Protein AF-0000000080408297 (afdb_homodimer)

Organism: NCBI:txid1345023

pLDDT: mean 90.51, std 12.8, range [50.56, 98.94]

Solvent-accessible surface area (backbone atoms only — not comparable to full-atom values): 16458 Å² total; per-residue (Å²): 120,67,68,58,52,53,48,46,54,48,53,52,53,69,64,50,54,73,62,55,59,53,47,51,52,48,50,51,47,52,51,49,50,51,46,50,62,58,8,47,66,52,51,55,72,70,43,53,56,68,56,45,46,54,50,47,48,55,44,44,40,57,64,58,29,48,69,43,76,45,53,91,70,86,33,60,38,23,48,34,38,37,29,41,87,89,62,57,26,33,28,28,23,66,46,70,44,93,55,63,42,50,43,64,59,47,19,27,13,45,37,22,16,52,61,71,67,38,75,30,20,30,37,39,28,71,26,48,66,35,69,64,21,56,65,48,18,58,58,54,53,37,46,78,37,30,32,70,59,44,51,52,49,38,45,74,36,66,42,62,92,120,68,67,58,51,54,48,47,55,48,54,51,53,69,64,48,53,73,62,56,58,52,46,51,52,48,50,50,48,51,50,49,51,50,48,51,63,58,9,47,68,54,49,56,73,71,45,52,56,66,56,46,46,54,50,47,48,54,45,42,39,56,64,58,28,49,70,43,76,44,52,92,70,86,34,60,39,25,49,34,37,38,29,40,87,89,63,56,27,33,29,29,24,67,45,70,45,89,56,64,41,51,44,65,60,48,18,28,13,47,39,21,16,51,61,70,65,39,75,30,20,32,37,40,26,71,26,49,66,36,72,63,22,56,64,48,17,58,60,55,52,36,45,79,37,32,32,70,57,43,52,52,50,38,47,75,37,66,42,63,90

Radius of gyration: 32.94 Å; Cα contacts (8 Å, |Δi|>4): 547; chains: 2; bounding box: 61×121×80 Å

InterPro domains:
  IPR007560 Restriction endonuclease type IV, Mrr [PF04471] (44-154)
  IPR011335 Restriction endonuclease type II-like [SSF52980] (48-158)
  IPR011856 tRNA endonuclease-like domain superfamily [G3DSA:3.40.1350.10] (35-161)
  IPR052906 Type IV Methyl-Directed Restriction Enzyme [PTHR30015] (40-158)

Foldseek 3Di:
DVVVVVVVVVVCVVPPDPVVVVVVVVVVVVVVVVQVCLAPLVVLLPDDQVRNLVVVQLLLVLVAWDKDAADPPPSQLAGIWTAHPVGAIEGEDEDEDPEADELVSVVRQLRVCVVVVGDEYEYAYLAHHDPRNVVSCVVSVYHYHYNVNVSVSCVSSVHRD/DVVVVVVVVVVCVVPPDPVVVVVVVVVVVVVVVVQVCLAPLVVLLPDDQVRNLVVVQLLLVLVAWDKDAADPPPSQLAGIWTAHPVGAIEGEAEDEDPEADELVSVVRQLRVCVVVVGDEYEYAYLAHHDPRNVVSCVVSVYHYHYNVNVSVSCVSSVHRD

Sequence (322 aa):
MGLSLLIAIGLWWGDAPIWSIVACLGIGLLWLIWRMRLSTIHRIDRMDGREFELFLEEVFTALGYTVTVTPASRDFGADLLLEAEDGWSIAVQAKRYEKAVGLEAVQQVAASVPYYGVNEGWVVTNSSYTDSAYELAEPNQVRLIARTELEEMLKQAGFKRMGLSLLIAIGLWWGDAPIWSIVACLGIGLLWLIWRMRLSTIHRIDRMDGREFELFLEEVFTALGYTVTVTPASRDFGADLLLEAEDGWSIAVQAKRYEKAVGLEAVQQVAASVPYYGVNEGWVVTNSSYTDSAYELAEPNQVRLIARTELEEMLKQAGFKR

Nearest PDB structures (foldseek):
  4oc8-assembly1_B  TM=7.663E-01  e=9.012E-06  Azoarcus olearius
  4r28-assembly1_B  TM=7.121E-01  e=6.743E-05  Mycobacterium sp. JLS
  1xmx-assembly1_A  TM=6.388E-01  e=1.793E-02  Vibrio cholerae
  2yzk-assembly2_C  TM=4.693E-01  e=1.856E-01  Aeropyrum pernix
  4yb8-assembly1_A  TM=2.916E-01  e=3.923E+00  Candidatus Korarchaeum cryptofilum OPF8

Secondary structure (DSSP, 8-state):
-HHHHHHHHHHHHHTS-HHHHHHHHHHHHHHHHHHHHT-HHHHHTTS-HHHHHHHHHHHHHHTT-EEEEPPSSS-TT-SEEEE-TTS-EEEEEEE--SS-B-HHHHHHHHHHHHHHT-SEEEEEESS-B-HHHHHHHTTTTEEEE-HHHHHHHHHHTT---/-HHHHHHHHHHHHHTS-HHHHHHHHHHHHHHHHHHHHT-HHHHHTTS-HHHHHHHHHHHHHHTT-EEEEPPSS--TT-SEEEE-TTS-EEEEEEE--SS-B-HHHHHHHHHHHHHHT-SEEEEEESS-B-HHHHHHHHHHTEEEE-HHHHHHHHHHTT---

Structure (mmCIF, N/CA/C/O backbone):
data_AF-0000000080408297-model_v1
#
loop_
_entity.id
_entity.type
_entity.pdbx_description
1 polymer 'Restriction endonuclease type IV Mrr domain-containing protein'
#
loop_
_atom_site.group_PDB
_atom_site.id
_atom_site.type_symbol
_atom_site.label_atom_id
_atom_site.label_alt_id
_atom_site.label_comp_id
_atom_site.label_asym_id
_atom_site.label_entity_id
_atom_site.label_seq_id
_atom_site.pdbx_PDB_ins_code
_atom_site.Cartn_x
_atom_site.Cartn_y
_atom_site.Cartn_z
_atom_site.occupancy
_atom_site.B_iso_or_equiv
_atom_site.auth_seq_id
_atom_site.auth_comp_id
_atom_site.auth_asym_id
_atom_site.auth_atom_id
_atom_site.pdbx_PDB_model_num
ATOM 1 N N . MET A 1 1 ? 26.156 -59.5 -38.156 1 50.72 1 MET A N 1
ATOM 2 C CA . MET A 1 1 ? 24.938 -58.875 -38.656 1 50.72 1 MET A CA 1
ATOM 3 C C . MET A 1 1 ? 24.781 -57.469 -38.094 1 50.72 1 MET A C 1
ATOM 5 O O . MET A 1 1 ? 24.094 -56.625 -38.656 1 50.72 1 MET A O 1
ATOM 9 N N . GLY A 1 2 ? 25.422 -57.219 -36.938 1 59.88 2 GLY A N 1
ATOM 10 C CA . GLY A 1 2 ? 25.266 -55.969 -36.219 1 59.88 2 GLY A CA 1
ATOM 11 C C . GLY A 1 2 ? 26.109 -54.844 -36.781 1 59.88 2 GLY A C 1
ATOM 12 O O . GLY A 1 2 ? 25.688 -53.688 -36.812 1 59.88 2 GLY A O 1
ATOM 13 N N . LEU A 1 3 ? 27.344 -55.188 -37.25 1 67.25 3 LEU A N 1
ATOM 14 C CA . LEU A 1 3 ? 28.281 -54.188 -37.75 1 67.25 3 LEU A CA 1
ATOM 15 C C . LEU A 1 3 ? 27.828 -53.656 -39.094 1 67.25 3 LEU A C 1
ATOM 17 O O . LEU A 1 3 ? 27.984 -52.469 -39.375 1 67.25 3 LEU A O 1
ATOM 21 N N . SER A 1 4 ? 27.109 -54.5 -39.812 1 65.31 4 SER A N 1
ATOM 22 C CA . SER A 1 4 ? 26.641 -54.062 -41.125 1 65.31 4 SER A CA 1
ATOM 23 C C . SER A 1 4 ? 25.5 -53.062 -41 1 65.31 4 SER A C 1
ATOM 25 O O . SER A 1 4 ? 25.391 -52.156 -41.812 1 65.31 4 SER A O 1
ATOM 27 N N . LEU A 1 5 ? 24.641 -53.25 -39.969 1 65 5 LEU A N 1
ATOM 28 C CA . LEU A 1 5 ? 23.531 -52.312 -39.812 1 65 5 LEU A CA 1
ATOM 29 C C . LEU A 1 5 ? 24.031 -50.938 -39.344 1 65 5 LEU A C 1
ATOM 31 O O . LEU A 1 5 ? 23.547 -49.906 -39.812 1 65 5 LEU A O 1
ATOM 35 N N . LEU A 1 6 ? 25.031 -50.938 -38.531 1 61.75 6 LEU A N 1
ATOM 36 C CA . LEU A 1 6 ? 25.609 -49.656 -38.094 1 61.75 6 LEU A CA 1
ATOM 37 C C . LEU A 1 6 ? 26.328 -48.969 -39.25 1 61.75 6 LEU A C 1
ATOM 39 O O . LEU A 1 6 ? 26.219 -47.75 -39.438 1 61.75 6 LEU A O 1
ATOM 43 N N . ILE A 1 7 ? 27.016 -49.719 -40.094 1 60.41 7 ILE A N 1
ATOM 44 C CA . ILE A 1 7 ? 27.703 -49.188 -41.25 1 60.41 7 ILE A CA 1
ATOM 45 C C . ILE A 1 7 ? 26.672 -48.719 -42.281 1 60.41 7 ILE A C 1
ATOM 47 O O . ILE A 1 7 ? 26.812 -47.656 -42.875 1 60.41 7 ILE A O 1
ATOM 51 N N . ALA A 1 8 ? 25.516 -49.406 -42.406 1 62.09 8 ALA A N 1
ATOM 52 C CA . ALA A 1 8 ? 24.453 -49 -43.344 1 62.09 8 ALA A CA 1
ATOM 53 C C . ALA A 1 8 ? 23.781 -47.719 -42.875 1 62.09 8 ALA A C 1
ATOM 55 O O . ALA A 1 8 ? 23.516 -46.812 -43.656 1 62.09 8 ALA A O 1
ATOM 56 N N . ILE A 1 9 ? 23.469 -47.531 -41.531 1 60.72 9 ILE A N 1
ATOM 57 C CA . ILE A 1 9 ? 22.922 -46.281 -41 1 60.72 9 ILE A CA 1
ATOM 58 C C . ILE A 1 9 ? 23.953 -45.156 -41.125 1 60.72 9 ILE A C 1
ATOM 60 O O . ILE A 1 9 ? 23.609 -44.031 -41.5 1 60.72 9 ILE A O 1
ATOM 64 N N . GLY A 1 10 ? 25.219 -45.375 -40.875 1 57.47 10 GLY A N 1
ATOM 65 C CA . GLY A 1 10 ? 26.312 -44.438 -41.094 1 57.47 10 GLY A CA 1
ATOM 66 C C . GLY A 1 10 ? 26.5 -44.094 -42.562 1 57.47 10 GLY A C 1
ATOM 67 O O . GLY A 1 10 ? 26.719 -42.938 -42.906 1 57.47 10 GLY A O 1
ATOM 68 N N . LEU A 1 11 ? 26.594 -45 -43.469 1 58.69 11 LEU A N 1
ATOM 69 C CA . LEU A 1 11 ? 26.703 -44.781 -44.906 1 58.69 11 LEU A CA 1
ATOM 70 C C . LEU A 1 11 ? 25.438 -44.125 -45.438 1 58.69 11 LEU A C 1
ATOM 72 O O . LEU A 1 11 ? 25.5 -43.312 -46.344 1 58.69 11 LEU A O 1
ATOM 76 N N . TRP A 1 12 ? 24.203 -44.625 -44.969 1 55.88 12 TRP A N 1
ATOM 77 C CA . TRP A 1 12 ? 22.984 -43.875 -45.281 1 55.88 12 TRP A CA 1
ATOM 78 C C . TRP A 1 12 ? 23.078 -42.438 -44.719 1 55.88 12 TRP A C 1
ATOM 80 O O . TRP A 1 12 ? 22.625 -41.5 -45.375 1 55.88 12 TRP A O 1
ATOM 90 N N . TRP A 1 13 ? 23.562 -42.219 -43.5 1 56.34 13 TRP A N 1
ATOM 91 C CA . TRP A 1 13 ? 23.828 -40.906 -42.938 1 56.34 13 TRP A CA 1
ATOM 92 C C . TRP A 1 13 ? 24.875 -40.156 -43.75 1 56.34 13 TRP A C 1
ATOM 94 O O . TRP A 1 13 ? 24.797 -38.938 -43.938 1 56.34 13 TRP A O 1
ATOM 104 N N . GLY A 1 14 ? 25.906 -40.844 -44.125 1 56.75 14 GLY A N 1
ATOM 105 C CA . GLY A 1 14 ? 26.922 -40.219 -44.969 1 56.75 14 GLY A CA 1
ATOM 106 C C . GLY A 1 14 ? 26.344 -39.594 -46.219 1 56.75 14 GLY A C 1
ATOM 107 O O . GLY A 1 14 ? 26.844 -38.594 -46.719 1 56.75 14 GLY A O 1
ATOM 108 N N . ASP A 1 15 ? 25.391 -40.312 -46.875 1 59.56 15 ASP A N 1
ATOM 109 C CA . ASP A 1 15 ? 24.75 -39.75 -48.062 1 59.56 15 ASP A CA 1
ATOM 110 C C . ASP A 1 15 ? 23.516 -38.906 -47.688 1 59.56 15 ASP A C 1
ATOM 112 O O . ASP A 1 15 ? 22.703 -38.594 -48.562 1 59.56 15 ASP A O 1
ATOM 116 N N . ALA A 1 16 ? 23.125 -38.906 -46.531 1 63.12 16 ALA A N 1
ATOM 117 C CA . ALA A 1 16 ? 21.953 -38.062 -46.281 1 63.12 16 ALA A CA 1
ATOM 118 C C . ALA A 1 16 ? 22.25 -36.625 -46.625 1 63.12 16 ALA A C 1
ATOM 120 O O . ALA A 1 16 ? 23.281 -36.062 -46.219 1 63.12 16 ALA A O 1
ATOM 121 N N . PRO A 1 17 ? 21.578 -36 -47.625 1 69.94 17 PRO A N 1
ATOM 122 C CA . PRO A 1 17 ? 21.812 -34.656 -48.125 1 69.94 17 PRO A CA 1
ATOM 123 C C . PRO A 1 17 ? 21.641 -33.594 -47.031 1 69.94 17 PRO A C 1
ATOM 125 O O . PRO A 1 17 ? 20.984 -33.812 -46.031 1 69.94 17 PRO A O 1
ATOM 128 N N . ILE A 1 18 ? 22.469 -32.562 -46.969 1 76.62 18 ILE A N 1
ATOM 129 C CA . ILE A 1 18 ? 22.469 -31.344 -46.188 1 76.62 18 ILE A CA 1
ATOM 130 C C . ILE A 1 18 ? 21.031 -30.938 -45.875 1 76.62 18 ILE A C 1
ATOM 132 O O . ILE A 1 18 ? 20.734 -30.438 -44.781 1 76.62 18 ILE A O 1
ATOM 136 N N . TRP A 1 19 ? 20.141 -31.359 -46.781 1 78.69 19 TRP A N 1
ATOM 137 C CA . TRP A 1 19 ? 18.75 -30.953 -46.625 1 78.69 19 TRP A CA 1
ATOM 138 C C . TRP A 1 19 ? 18.094 -31.703 -45.469 1 78.69 19 TRP A C 1
ATOM 140 O O . TRP A 1 19 ? 17.172 -31.188 -44.844 1 78.69 19 TRP A O 1
ATOM 150 N N . SER A 1 20 ? 18.578 -33 -45.156 1 81.56 20 SER A N 1
ATOM 151 C CA . SER A 1 20 ? 18.031 -33.75 -44.031 1 81.56 20 SER A CA 1
ATOM 152 C C . SER A 1 20 ? 18.406 -33.156 -42.688 1 81.56 20 SER A C 1
ATOM 154 O O . SER A 1 20 ? 17.594 -33.125 -41.781 1 81.56 20 SER A O 1
ATOM 156 N N . ILE A 1 21 ? 19.609 -32.656 -42.625 1 82.88 21 ILE A N 1
ATOM 157 C CA . ILE A 1 21 ? 20.078 -32 -41.406 1 82.88 21 ILE A CA 1
ATOM 158 C C . ILE A 1 21 ? 19.297 -30.719 -41.188 1 82.88 21 ILE A C 1
ATOM 160 O O . ILE A 1 21 ? 18.844 -30.422 -40.062 1 82.88 21 ILE A O 1
ATOM 164 N N . VAL A 1 22 ? 19.062 -29.922 -42.281 1 84.62 22 VAL A N 1
ATOM 165 C CA . VAL A 1 22 ? 18.312 -28.672 -42.219 1 84.62 22 VAL A CA 1
ATOM 166 C C . VAL A 1 22 ? 16.859 -28.938 -41.844 1 84.62 22 VAL A C 1
ATOM 168 O O . VAL A 1 22 ? 16.281 -28.219 -41.031 1 84.62 22 VAL A O 1
ATOM 171 N N . ALA A 1 23 ? 16.344 -30.016 -42.344 1 83.25 23 ALA A N 1
ATOM 172 C CA . ALA A 1 23 ? 14.969 -30.406 -42 1 83.25 23 ALA A CA 1
ATOM 173 C C . ALA A 1 23 ? 14.844 -30.812 -40.562 1 83.25 23 ALA A C 1
ATOM 175 O O . ALA A 1 23 ? 13.898 -30.422 -39.875 1 83.25 23 ALA A O 1
ATOM 176 N N . CYS A 1 24 ? 15.805 -31.594 -40 1 86.25 24 CYS A N 1
ATOM 177 C CA . CYS A 1 24 ? 15.789 -32 -38.625 1 86.25 24 CYS A CA 1
ATOM 178 C C . CYS A 1 24 ? 15.93 -30.797 -37.688 1 86.25 24 CYS A C 1
ATOM 180 O O . CYS A 1 24 ? 15.234 -30.688 -36.688 1 86.25 24 CYS A O 1
ATOM 182 N N . LEU A 1 25 ? 16.812 -29.859 -38.094 1 87.5 25 LEU A N 1
ATOM 183 C CA . LEU A 1 25 ? 16.969 -28.625 -37.312 1 87.5 25 LEU A CA 1
ATOM 184 C C . LEU A 1 25 ? 15.703 -27.781 -37.375 1 87.5 25 LEU A C 1
ATOM 186 O O . LEU A 1 25 ? 15.297 -27.219 -36.344 1 87.5 25 LEU A O 1
ATOM 190 N N . GLY A 1 26 ? 15.094 -27.75 -38.562 1 88.38 26 GLY A N 1
ATOM 191 C CA . GLY A 1 26 ? 13.836 -27.031 -38.719 1 88.38 26 GLY A CA 1
ATOM 192 C C . GLY A 1 26 ? 12.711 -27.625 -37.875 1 88.38 26 GLY A C 1
ATOM 193 O O . GLY A 1 26 ? 11.977 -26.891 -37.219 1 88.38 26 GLY A O 1
ATOM 194 N N . ILE A 1 27 ? 12.578 -28.953 -37.938 1 86.31 27 ILE A N 1
ATOM 195 C CA . ILE A 1 27 ? 11.562 -29.672 -37.188 1 86.31 27 ILE A CA 1
ATOM 196 C C . ILE A 1 27 ? 11.828 -29.5 -35.688 1 86.31 27 ILE A C 1
ATOM 198 O O . ILE A 1 27 ? 10.898 -29.281 -34.906 1 86.31 27 ILE A O 1
ATOM 202 N N . GLY A 1 28 ? 12.984 -29.609 -35.219 1 84.31 28 GLY A N 1
ATOM 203 C CA . GLY A 1 28 ? 13.375 -29.375 -33.844 1 84.31 28 GLY A CA 1
ATOM 204 C C . GLY A 1 28 ? 13.031 -27.984 -33.344 1 84.31 28 GLY A C 1
ATOM 205 O O . GLY A 1 28 ? 12.516 -27.812 -32.25 1 84.31 28 GLY A O 1
ATOM 206 N N . LEU A 1 29 ? 13.273 -27.094 -34.281 1 86.31 29 LEU A N 1
ATOM 207 C CA . LEU A 1 29 ? 12.945 -25.719 -33.938 1 86.31 29 LEU A CA 1
ATOM 208 C C . LEU A 1 29 ? 11.438 -25.531 -33.844 1 86.31 29 LEU A C 1
ATOM 210 O O . LEU A 1 29 ? 10.953 -24.859 -32.938 1 86.31 29 LEU A O 1
ATOM 214 N N . LEU A 1 30 ? 10.695 -26.047 -34.844 1 83.75 30 LEU A N 1
ATOM 215 C CA . LEU A 1 30 ? 9.234 -25.969 -34.812 1 83.75 30 LEU A CA 1
ATOM 216 C C . LEU A 1 30 ? 8.68 -26.656 -33.562 1 83.75 30 LEU A C 1
ATOM 218 O O . LEU A 1 30 ? 7.719 -26.188 -32.969 1 83.75 30 LEU A O 1
ATOM 222 N N . TRP A 1 31 ? 9.25 -27.812 -33.188 1 78.94 31 TRP A N 1
ATOM 223 C CA . TRP A 1 31 ? 8.859 -28.547 -31.984 1 78.94 31 TRP A CA 1
ATOM 224 C C . TRP A 1 31 ? 9.117 -27.719 -30.734 1 78.94 31 TRP A C 1
ATOM 226 O O . TRP A 1 31 ? 8.266 -27.656 -29.828 1 78.94 31 TRP A O 1
ATOM 236 N N . LEU A 1 32 ? 10.219 -27.141 -30.703 1 74.38 32 LEU A N 1
ATOM 237 C CA . LEU A 1 32 ? 10.586 -26.297 -29.578 1 74.38 32 LEU A CA 1
ATOM 238 C C . LEU A 1 32 ? 9.641 -25.094 -29.469 1 74.38 32 LEU A C 1
ATOM 240 O O . LEU A 1 32 ? 9.18 -24.75 -28.375 1 74.38 32 LEU A O 1
ATOM 244 N N . ILE A 1 33 ? 9.359 -24.516 -30.594 1 74.62 33 ILE A N 1
ATOM 245 C CA . ILE A 1 33 ? 8.453 -23.375 -30.641 1 74.62 33 ILE A CA 1
ATOM 246 C C . ILE A 1 33 ? 7.051 -23.812 -30.203 1 74.62 33 ILE A C 1
ATOM 248 O O . ILE A 1 33 ? 6.387 -23.125 -29.438 1 74.62 33 ILE A O 1
ATOM 252 N N . TRP A 1 34 ? 6.641 -24.953 -30.672 1 70.62 34 TRP A N 1
ATOM 253 C CA . TRP A 1 34 ? 5.34 -25.516 -30.312 1 70.62 34 TRP A CA 1
ATOM 254 C C . TRP A 1 34 ? 5.27 -25.812 -28.812 1 70.62 34 TRP A C 1
ATOM 256 O O . TRP A 1 34 ? 4.277 -25.5 -28.156 1 70.62 34 TRP A O 1
ATOM 266 N N . ARG A 1 35 ? 6.227 -26.344 -28.25 1 68.25 35 ARG A N 1
ATOM 267 C CA . ARG A 1 35 ? 6.293 -26.672 -26.828 1 68.25 35 ARG A CA 1
ATOM 268 C C . ARG A 1 35 ? 6.262 -25.406 -25.969 1 68.25 35 ARG A C 1
ATOM 270 O O . ARG A 1 35 ? 5.578 -25.359 -24.953 1 68.25 35 ARG A O 1
ATOM 277 N N . MET A 1 36 ? 6.969 -24.453 -26.391 1 66.75 36 MET A N 1
ATOM 278 C CA . MET A 1 36 ? 7.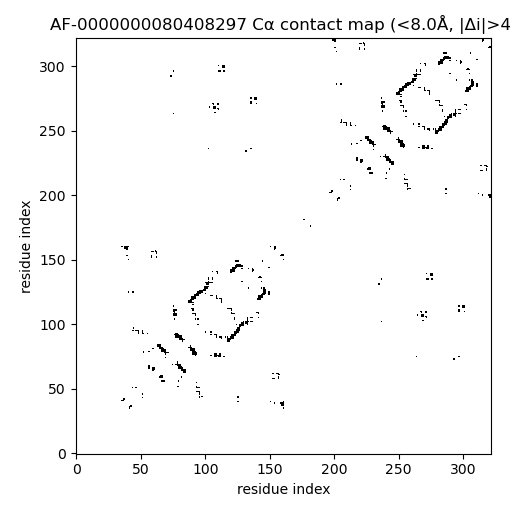008 -23.188 -25.672 1 66.75 36 MET A CA 1
ATOM 279 C C . MET A 1 36 ? 5.648 -22.5 -25.703 1 66.75 36 MET A C 1
ATOM 281 O O . MET A 1 36 ? 5.223 -21.906 -24.719 1 66.75 36 MET A O 1
ATOM 285 N N . ARG A 1 37 ? 5.129 -22.562 -26.859 1 65.56 37 ARG A N 1
ATOM 286 C CA . ARG A 1 37 ? 3.82 -21.953 -27.031 1 65.56 37 ARG A CA 1
ATOM 287 C C . ARG A 1 37 ? 2.766 -22.656 -26.203 1 65.56 37 ARG A C 1
ATOM 289 O O . ARG A 1 37 ? 1.801 -22.047 -25.734 1 65.56 37 ARG A O 1
ATOM 296 N N . LEU A 1 38 ? 3.1 -23.891 -25.984 1 69.06 38 LEU A N 1
ATOM 297 C CA . LEU A 1 38 ? 2.127 -24.703 -25.266 1 69.06 38 LEU A CA 1
ATOM 298 C C . LEU A 1 38 ? 2.375 -24.625 -23.766 1 69.06 38 LEU A C 1
ATOM 300 O O . LEU A 1 38 ? 1.58 -25.141 -22.969 1 69.06 38 LEU A O 1
ATOM 304 N N . SER A 1 39 ? 3.379 -23.812 -23.578 1 83.75 39 SER A N 1
ATOM 305 C CA . SER A 1 39 ? 3.723 -23.734 -22.156 1 83.75 39 SER A CA 1
ATOM 306 C C . SER A 1 39 ? 2.713 -22.906 -21.391 1 83.75 39 SER A C 1
ATOM 308 O O . SER A 1 39 ? 2.145 -21.953 -21.922 1 83.75 39 SER A O 1
ATOM 310 N N . THR A 1 40 ? 2.361 -23.312 -20.25 1 90.19 40 THR A N 1
ATOM 311 C CA . THR A 1 40 ? 1.364 -22.656 -19.406 1 90.19 40 THR A CA 1
ATOM 312 C C . THR A 1 40 ? 1.767 -21.219 -19.109 1 90.19 40 THR A C 1
ATOM 314 O O . THR A 1 40 ? 0.917 -20.328 -19.062 1 90.19 40 THR A O 1
ATOM 317 N N . ILE A 1 41 ? 3.074 -20.953 -19.016 1 92.62 41 ILE A N 1
ATOM 318 C CA . ILE A 1 41 ? 3.531 -19.609 -18.688 1 92.62 41 ILE A CA 1
ATOM 319 C C . ILE A 1 41 ? 3.271 -18.672 -19.859 1 92.62 41 ILE A C 1
ATOM 321 O O . ILE A 1 41 ? 2.951 -17.5 -19.656 1 92.62 41 ILE A O 1
ATOM 325 N N . HIS A 1 42 ? 3.396 -19.125 -21.031 1 91.69 42 HIS A N 1
ATOM 326 C CA . HIS A 1 42 ? 3.158 -18.281 -22.188 1 91.69 42 HIS A CA 1
ATOM 327 C C . HIS A 1 42 ? 1.673 -17.984 -22.375 1 91.69 42 HIS A C 1
ATOM 329 O O . HIS A 1 42 ? 1.298 -16.906 -22.828 1 91.69 42 HIS A O 1
ATOM 335 N N . ARG A 1 43 ? 0.932 -19 -21.984 1 92.94 43 ARG A N 1
ATOM 336 C CA . ARG A 1 43 ? -0.504 -18.75 -21.969 1 92.94 43 ARG A CA 1
ATOM 337 C C . ARG A 1 43 ? -0.846 -17.641 -20.969 1 92.94 43 ARG A C 1
ATOM 339 O O . ARG A 1 43 ? -1.686 -16.781 -21.25 1 92.94 43 ARG A O 1
ATOM 346 N N . ILE A 1 44 ? -0.223 -17.656 -19.781 1 96.56 44 ILE A N 1
ATOM 347 C CA . ILE A 1 44 ? -0.432 -16.641 -18.75 1 96.56 44 ILE A CA 1
ATOM 348 C C . ILE A 1 44 ? -0.076 -15.266 -19.297 1 96.56 44 ILE A C 1
ATOM 350 O O . ILE A 1 44 ? -0.78 -14.281 -19.031 1 96.56 44 ILE A O 1
ATOM 354 N N . ASP A 1 45 ? 0.985 -15.203 -20.156 1 96.5 45 ASP A N 1
ATOM 355 C CA . ASP A 1 45 ? 1.462 -13.938 -20.703 1 96.5 45 ASP A CA 1
ATOM 356 C C . ASP A 1 45 ? 0.397 -13.281 -21.578 1 96.5 45 ASP A C 1
ATOM 358 O O . ASP A 1 45 ?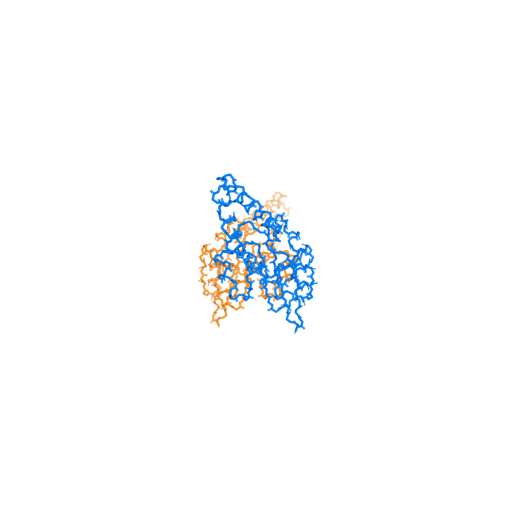 0.479 -12.086 -21.875 1 96.5 45 ASP A O 1
ATOM 362 N N . ARG A 1 46 ? -0.62 -14.023 -21.953 1 95.06 46 ARG A N 1
ATOM 363 C CA . ARG A 1 46 ? -1.643 -13.508 -22.859 1 95.06 46 ARG A CA 1
ATOM 364 C C . ARG A 1 46 ? -2.936 -13.211 -22.109 1 95.06 46 ARG A C 1
ATOM 366 O O . ARG A 1 46 ? -3.885 -12.68 -22.688 1 95.06 46 ARG A O 1
ATOM 373 N N . MET A 1 47 ? -2.941 -13.531 -20.859 1 96.12 47 MET A N 1
ATOM 374 C CA . MET A 1 47 ? -4.125 -13.289 -20.031 1 96.12 47 MET A CA 1
ATOM 375 C C . MET A 1 47 ? -4.215 -11.82 -19.625 1 96.12 47 MET A C 1
ATOM 377 O O . MET A 1 47 ? -3.199 -11.133 -19.547 1 96.12 47 MET A O 1
ATOM 381 N N . ASP A 1 48 ? -5.391 -11.422 -19.422 1 95.5 48 ASP A N 1
ATOM 382 C CA . ASP A 1 48 ? -5.52 -10.148 -18.719 1 95.5 48 ASP A CA 1
ATOM 383 C C . ASP A 1 48 ? -5.449 -10.352 -17.203 1 95.5 48 ASP A C 1
ATOM 385 O O . ASP A 1 48 ? -5.309 -11.477 -16.719 1 95.5 48 ASP A O 1
ATOM 389 N N . GLY A 1 49 ? -5.461 -9.25 -16.422 1 94.5 49 GLY A N 1
ATOM 390 C CA . GLY A 1 49 ? -5.293 -9.312 -14.969 1 94.5 49 GLY A CA 1
ATOM 391 C C . GLY A 1 49 ? -6.293 -10.227 -14.289 1 94.5 49 GLY A C 1
ATOM 392 O O . GLY A 1 49 ? -5.918 -11.062 -13.469 1 94.5 49 GLY A O 1
ATOM 393 N N . ARG A 1 50 ? -7.559 -10.086 -14.641 1 92.31 50 ARG A N 1
ATOM 394 C CA . ARG A 1 50 ? -8.609 -10.867 -13.992 1 92.31 50 ARG A CA 1
ATOM 395 C C . ARG A 1 50 ? -8.484 -12.344 -14.344 1 92.31 50 ARG A C 1
ATOM 397 O O . ARG A 1 50 ? -8.68 -13.211 -13.484 1 92.31 50 ARG A O 1
ATOM 404 N N . GLU A 1 51 ? -8.234 -12.625 -15.547 1 95.5 51 GLU A N 1
ATOM 405 C CA . GLU A 1 51 ? -8.008 -14 -15.969 1 95.5 51 GLU A CA 1
ATOM 406 C C . GLU A 1 51 ? -6.863 -14.641 -15.18 1 95.5 51 GLU A C 1
ATOM 408 O O . GLU A 1 51 ? -6.945 -15.805 -14.797 1 95.5 51 GLU A O 1
ATOM 413 N N . PHE A 1 52 ? -5.82 -13.844 -15.047 1 97.81 52 PHE A N 1
ATOM 414 C CA . PHE A 1 52 ? -4.66 -14.336 -14.305 1 97.81 52 PHE A CA 1
ATOM 415 C C . PHE A 1 52 ? -5.027 -14.648 -12.867 1 97.81 52 PHE A C 1
ATOM 417 O O . PHE A 1 52 ? -4.633 -15.688 -12.336 1 97.81 52 PHE A O 1
ATOM 424 N N . GLU A 1 53 ? -5.801 -13.797 -12.234 1 96.31 53 GLU A N 1
ATOM 425 C CA . GLU A 1 53 ? -6.25 -14.023 -10.859 1 96.31 53 GLU A CA 1
ATOM 426 C C . GLU A 1 53 ? -7.035 -15.32 -10.742 1 96.31 53 GLU A C 1
ATOM 428 O O . GLU A 1 53 ? -6.797 -16.125 -9.828 1 96.31 53 GLU A O 1
ATOM 433 N N . LEU A 1 54 ? -7.941 -15.5 -11.633 1 95.38 54 LEU A N 1
ATOM 434 C CA . LEU A 1 54 ? -8.781 -16.703 -11.609 1 95.38 54 LEU A CA 1
ATOM 435 C C . LEU A 1 54 ? -7.953 -17.953 -11.883 1 95.38 54 LEU A C 1
ATOM 437 O O . LEU A 1 54 ? -8.211 -19 -11.297 1 95.38 54 LEU A O 1
ATOM 441 N N . PHE A 1 55 ? -7.066 -17.797 -12.766 1 97.5 55 PHE A N 1
ATOM 442 C CA . PHE A 1 55 ? -6.184 -18.922 -13.062 1 97.5 55 PHE A CA 1
ATOM 443 C C . PHE A 1 55 ? -5.387 -19.312 -11.828 1 97.5 55 PHE A C 1
ATOM 445 O O . PHE A 1 55 ? -5.211 -20.516 -11.555 1 97.5 55 PHE A O 1
ATOM 452 N N . LEU A 1 56 ? -4.918 -18.312 -11.07 1 98.44 56 LEU A N 1
ATOM 453 C CA . LEU A 1 56 ? -4.145 -18.594 -9.867 1 98.44 56 LEU A CA 1
ATOM 454 C C . LEU A 1 56 ? -5.004 -19.312 -8.828 1 98.44 56 LEU A C 1
ATOM 456 O O . LEU A 1 56 ? -4.492 -20.109 -8.031 1 98.44 56 LEU A O 1
ATOM 460 N N . GLU A 1 57 ? -6.301 -19 -8.797 1 98.25 57 GLU A N 1
ATOM 461 C CA . GLU A 1 57 ? -7.207 -19.734 -7.922 1 98.25 57 GLU A CA 1
ATOM 462 C C . GLU A 1 57 ? -7.113 -21.234 -8.18 1 98.25 57 GLU A C 1
ATOM 464 O O . GLU A 1 57 ? -7.02 -22.031 -7.242 1 98.25 57 GLU A O 1
ATOM 469 N N . GLU A 1 58 ? -7.109 -21.625 -9.461 1 97.69 58 GLU A N 1
ATOM 470 C CA . GLU A 1 58 ? -7.004 -23.031 -9.852 1 97.69 58 GLU A CA 1
ATOM 471 C C . GLU A 1 58 ? -5.656 -23.625 -9.438 1 97.69 58 GLU A C 1
ATOM 473 O O . GLU A 1 58 ? -5.586 -24.75 -8.945 1 97.69 58 GLU A O 1
ATOM 478 N N . VAL A 1 59 ? -4.641 -22.875 -9.633 1 98.25 59 VAL A N 1
ATOM 479 C CA . VAL A 1 59 ? -3.285 -23.328 -9.352 1 98.25 59 VAL A CA 1
ATOM 480 C C . VAL A 1 59 ? -3.137 -23.609 -7.855 1 98.25 59 VAL A C 1
ATOM 482 O O . VAL A 1 59 ? -2.688 -24.688 -7.461 1 98.25 59 VAL A O 1
ATOM 485 N N . PHE A 1 60 ? -3.539 -22.625 -7.027 1 98.69 60 PHE A N 1
ATOM 486 C CA . PHE A 1 60 ? -3.357 -22.766 -5.586 1 98.69 60 PHE A CA 1
ATOM 487 C C . PHE A 1 60 ? -4.273 -23.859 -5.035 1 98.69 60 PHE A C 1
ATOM 489 O O . PHE A 1 60 ? -3.914 -24.562 -4.086 1 98.69 60 PHE A O 1
ATOM 496 N N . THR A 1 61 ? -5.469 -24.031 -5.66 1 98.5 61 THR A N 1
ATOM 497 C CA . THR A 1 61 ? -6.332 -25.156 -5.289 1 98.5 61 THR A CA 1
ATOM 498 C C . THR A 1 61 ? -5.641 -26.484 -5.555 1 98.5 61 THR A C 1
ATOM 500 O O . THR A 1 61 ? -5.629 -27.359 -4.691 1 98.5 61 THR A O 1
ATOM 503 N N . ALA A 1 62 ? -5.023 -26.625 -6.688 1 97.69 62 ALA A N 1
ATOM 504 C CA . ALA A 1 62 ? -4.316 -27.844 -7.07 1 97.69 62 ALA A CA 1
ATOM 505 C C . ALA A 1 62 ? -3.131 -28.109 -6.145 1 97.69 62 ALA A C 1
ATOM 507 O O . ALA A 1 62 ? -2.746 -29.25 -5.926 1 97.69 62 ALA A O 1
ATOM 508 N N . LEU A 1 63 ? -2.596 -27.047 -5.574 1 98 63 LEU A N 1
ATOM 509 C CA . LEU A 1 63 ? -1.44 -27.172 -4.691 1 98 63 LEU A CA 1
ATOM 510 C C . LEU A 1 63 ? -1.875 -27.516 -3.271 1 98 63 LEU A C 1
ATOM 512 O O . LEU A 1 63 ? -1.035 -27.688 -2.385 1 98 63 LEU A O 1
ATOM 516 N N . GLY A 1 64 ? -3.207 -27.5 -3.037 1 98 64 GLY A N 1
ATOM 517 C CA . GLY A 1 64 ? -3.713 -28 -1.77 1 98 64 GLY A CA 1
ATOM 518 C C . GLY A 1 64 ? -4.215 -26.906 -0.852 1 98 64 GLY A C 1
ATOM 519 O O . GLY A 1 64 ? -4.566 -27.156 0.302 1 98 64 GLY A O 1
ATOM 520 N N . TYR A 1 65 ? -4.262 -25.656 -1.35 1 98.75 65 TYR A N 1
ATOM 521 C CA . TYR A 1 65 ? -4.789 -24.578 -0.539 1 98.75 65 TYR A CA 1
ATOM 522 C C . TYR A 1 65 ? -6.309 -24.5 -0.645 1 98.75 65 TYR A C 1
ATOM 524 O O . TYR A 1 65 ? -6.879 -24.828 -1.688 1 98.75 65 TYR A O 1
ATOM 532 N N . THR A 1 66 ? -6.918 -24.125 0.427 1 98.75 66 THR A N 1
ATOM 533 C CA . THR A 1 66 ? -8.266 -23.578 0.305 1 98.75 66 THR A CA 1
ATOM 534 C C . THR A 1 66 ? -8.227 -22.141 -0.182 1 98.75 66 THR A C 1
ATOM 536 O O . THR A 1 66 ? -7.531 -21.297 0.395 1 98.75 66 THR A O 1
ATOM 539 N N . VAL A 1 67 ? -8.961 -21.891 -1.217 1 98.75 67 VAL A N 1
ATOM 540 C CA . VAL A 1 67 ? -8.82 -20.578 -1.856 1 98.75 67 VAL A CA 1
ATOM 541 C C . VAL A 1 67 ? -10.148 -19.828 -1.802 1 98.75 67 VAL A C 1
ATOM 543 O O . VAL A 1 67 ? -11.195 -20.391 -2.104 1 98.75 67 VAL A O 1
ATOM 546 N N . THR A 1 68 ? -10.078 -18.625 -1.377 1 98.06 68 THR A N 1
ATOM 547 C CA . THR A 1 68 ? -11.203 -17.703 -1.454 1 98.06 68 THR A CA 1
ATOM 548 C C . THR A 1 68 ? -10.867 -16.531 -2.365 1 98.06 68 THR A C 1
ATOM 550 O O . THR A 1 68 ? -9.828 -15.891 -2.209 1 98.06 68 THR A O 1
ATOM 553 N N . VAL A 1 69 ? -11.734 -16.25 -3.309 1 96.81 69 VAL A N 1
ATOM 554 C CA . VAL A 1 69 ? -11.539 -15.109 -4.188 1 96.81 69 VAL A CA 1
ATOM 555 C C . VAL A 1 69 ? -12.141 -13.859 -3.545 1 96.81 69 VAL A C 1
ATOM 557 O O . VAL A 1 69 ? -13.273 -13.883 -3.059 1 96.81 69 VAL A O 1
ATOM 560 N N . THR A 1 70 ? -11.352 -12.812 -3.508 1 96.25 70 THR A N 1
ATOM 561 C CA . THR A 1 70 ? -11.867 -11.578 -2.938 1 96.25 70 THR A CA 1
ATOM 562 C C . THR A 1 70 ? -12.75 -10.844 -3.943 1 96.25 70 THR A C 1
ATOM 564 O O . THR A 1 70 ? -12.648 -11.078 -5.148 1 96.25 70 THR A O 1
ATOM 567 N N . PRO A 1 71 ? -13.609 -10.008 -3.449 1 91.19 71 PRO A N 1
ATOM 568 C CA . PRO A 1 71 ? -14.5 -9.281 -4.359 1 91.19 71 PRO A CA 1
ATOM 569 C C . PRO A 1 71 ? -13.742 -8.375 -5.324 1 91.19 71 PRO A C 1
ATOM 571 O O . PRO A 1 71 ? -12.648 -7.91 -5.012 1 91.19 71 PRO A O 1
ATOM 574 N N . ALA A 1 72 ? -14.344 -8.188 -6.41 1 83.38 72 ALA A N 1
ATOM 575 C CA . ALA A 1 72 ? -13.734 -7.348 -7.441 1 83.38 72 ALA A CA 1
ATOM 576 C C . ALA A 1 72 ? -13.562 -5.914 -6.953 1 83.38 72 ALA A C 1
ATOM 578 O O . ALA A 1 72 ? -12.586 -5.25 -7.297 1 83.38 72 ALA A O 1
ATOM 579 N N . SER A 1 73 ? -14.625 -5.484 -6.203 1 83.25 73 SER A N 1
ATOM 580 C CA . SER A 1 73 ? -14.555 -4.148 -5.617 1 83.25 73 SER A CA 1
ATOM 581 C C . SER A 1 73 ? -14.234 -4.211 -4.129 1 83.25 73 SER A C 1
ATOM 583 O O . SER A 1 73 ? -14.664 -5.137 -3.436 1 83.25 73 SER A O 1
ATOM 585 N N . ARG A 1 74 ? -13.336 -3.498 -3.518 1 87.88 74 ARG A N 1
ATOM 586 C CA . ARG A 1 74 ? -12.969 -3.41 -2.109 1 87.88 74 ARG A CA 1
ATOM 587 C C . ARG A 1 74 ? -12.148 -4.625 -1.682 1 87.88 74 ARG A C 1
ATOM 589 O O . ARG A 1 74 ? -12.445 -5.25 -0.662 1 87.88 74 ARG A O 1
ATOM 596 N N . ASP A 1 75 ? -11.32 -5.059 -2.557 1 92.69 75 ASP A N 1
ATOM 597 C CA . ASP A 1 75 ? -10.469 -6.211 -2.285 1 92.69 75 ASP A CA 1
ATOM 598 C C . ASP A 1 75 ? -9.367 -5.859 -1.29 1 92.69 75 ASP A C 1
ATOM 600 O O . ASP A 1 75 ? -8.703 -6.746 -0.746 1 92.69 75 ASP A O 1
ATOM 604 N N . PHE A 1 76 ? -9.164 -4.676 -1.046 1 97 76 PHE A N 1
ATOM 605 C CA . PHE A 1 76 ? -8.234 -4.113 -0.075 1 97 76 PHE A CA 1
ATOM 606 C C . PHE A 1 76 ? -6.832 -4.676 -0.281 1 97 76 PHE A C 1
ATOM 608 O O . PHE A 1 76 ? -6.117 -4.941 0.686 1 97 76 PHE A O 1
ATOM 615 N N . GLY A 1 77 ? -6.512 -4.961 -1.551 1 97.56 77 GLY A N 1
ATOM 616 C CA . GLY A 1 77 ? -5.121 -5.215 -1.895 1 97.56 77 GLY A CA 1
ATOM 617 C C . GLY A 1 77 ? -4.812 -6.688 -2.072 1 97.56 77 GLY A C 1
ATOM 618 O O . GLY A 1 77 ? -3.678 -7.055 -2.385 1 97.56 77 GLY A O 1
ATOM 619 N N . ALA A 1 78 ? -5.84 -7.508 -1.914 1 98.38 78 ALA A N 1
ATOM 620 C CA . ALA A 1 78 ? -5.652 -8.945 -2.105 1 98.38 78 ALA A CA 1
ATOM 621 C C . ALA A 1 78 ? -6.668 -9.5 -3.104 1 98.38 78 ALA A C 1
ATOM 623 O O . ALA A 1 78 ? -7.863 -9.219 -3.002 1 98.38 78 ALA A O 1
ATOM 624 N N . ASP A 1 79 ? -6.176 -10.328 -3.963 1 98.12 79 ASP A N 1
ATOM 625 C CA . ASP A 1 79 ? -7.051 -10.938 -4.961 1 98.12 79 ASP A CA 1
ATOM 626 C C . ASP A 1 79 ? -7.566 -12.289 -4.48 1 98.12 79 ASP A C 1
ATOM 628 O O . ASP A 1 79 ? -8.703 -12.664 -4.766 1 98.12 79 ASP A O 1
ATOM 632 N N . LEU A 1 80 ? -6.703 -12.984 -3.781 1 98.69 80 LEU A N 1
ATOM 633 C CA . LEU A 1 80 ? -7.023 -14.305 -3.238 1 98.69 80 LEU A CA 1
ATOM 634 C C . LEU A 1 80 ? -6.637 -14.391 -1.767 1 98.69 80 LEU A C 1
ATOM 636 O O . LEU A 1 80 ? -5.676 -13.75 -1.332 1 98.69 80 LEU A O 1
ATOM 640 N N . LEU A 1 81 ? -7.355 -15.164 -1.043 1 98.81 81 LEU A N 1
ATOM 641 C CA . LEU A 1 81 ? -6.977 -15.609 0.292 1 98.81 81 LEU A CA 1
ATOM 642 C C . LEU A 1 81 ? -6.758 -17.125 0.316 1 98.81 81 LEU A C 1
ATOM 644 O O . LEU A 1 81 ? -7.621 -17.891 -0.119 1 98.81 81 LEU A O 1
ATOM 648 N N . LEU A 1 82 ? -5.602 -17.453 0.772 1 98.88 82 LEU A N 1
ATOM 649 C CA . LEU A 1 82 ? -5.238 -18.875 0.835 1 98.88 82 LEU A CA 1
ATOM 650 C C . LEU A 1 82 ? -5.199 -19.359 2.279 1 98.88 82 LEU A C 1
ATOM 652 O O . LEU A 1 82 ? -4.809 -18.609 3.182 1 98.88 82 LEU A O 1
ATOM 656 N N . GLU A 1 83 ? -5.539 -20.609 2.42 1 98.88 83 GLU A N 1
ATOM 657 C CA . GLU A 1 83 ? -5.328 -21.297 3.688 1 98.88 83 GLU A CA 1
ATOM 658 C C . GLU A 1 83 ? -4.68 -22.656 3.469 1 98.88 83 GLU A C 1
ATOM 660 O O . GLU A 1 83 ? -5.207 -23.484 2.727 1 98.88 83 GLU A O 1
ATOM 665 N N . ALA A 1 84 ? -3.615 -22.766 4.09 1 98.56 84 ALA A N 1
ATOM 666 C CA . ALA A 1 84 ? -2.928 -24.062 4.02 1 98.56 84 ALA A CA 1
ATOM 667 C C . ALA A 1 84 ? -3.582 -25.078 4.941 1 98.56 84 ALA A C 1
ATOM 669 O O . ALA A 1 84 ? -4.453 -24.734 5.746 1 98.56 84 ALA A O 1
ATOM 670 N N . GLU A 1 85 ? -3.154 -26.297 4.832 1 97.5 85 GLU A N 1
ATOM 671 C CA . GLU A 1 85 ? -3.723 -27.391 5.625 1 97.5 85 GLU A CA 1
ATOM 672 C C . GLU A 1 85 ? -3.482 -27.156 7.117 1 97.5 85 GLU A C 1
ATOM 674 O O . GLU A 1 85 ? -4.32 -27.516 7.949 1 97.5 85 GLU A O 1
ATOM 679 N N . ASP A 1 86 ? -2.371 -26.609 7.422 1 98 86 ASP A N 1
ATOM 680 C CA . ASP A 1 86 ? -2.004 -26.438 8.82 1 98 86 ASP A CA 1
ATOM 681 C C . ASP A 1 86 ? -2.646 -25.172 9.398 1 98 86 ASP A C 1
ATOM 683 O O . ASP A 1 86 ? -2.404 -24.812 10.555 1 98 86 ASP A O 1
ATOM 687 N N . GLY A 1 87 ? -3.354 -24.406 8.586 1 98.25 87 GLY A N 1
ATOM 688 C CA . GLY A 1 87 ? -4.07 -23.234 9.07 1 98.25 87 GLY A CA 1
ATOM 689 C C . GLY A 1 87 ? -3.377 -21.938 8.727 1 98.25 87 GLY A C 1
ATOM 690 O O . GLY A 1 87 ? -3.936 -20.859 8.945 1 98.25 87 GLY A O 1
ATOM 691 N N . TRP A 1 88 ? -2.148 -22.047 8.227 1 98.62 88 TRP A N 1
ATOM 692 C CA . TRP A 1 88 ? -1.452 -20.844 7.801 1 98.62 88 TRP A CA 1
ATOM 693 C C . TRP A 1 88 ? -2.205 -20.156 6.672 1 98.62 88 TRP A C 1
ATOM 695 O O . TRP A 1 88 ? -2.58 -20.781 5.684 1 98.62 88 TRP A O 1
ATOM 705 N N . SER A 1 89 ? -2.416 -18.844 6.84 1 98.81 89 SER A N 1
ATOM 706 C CA . SER A 1 89 ? -3.25 -18.109 5.891 1 98.81 89 SER A CA 1
ATOM 707 C C . SER A 1 89 ? -2.457 -17 5.195 1 98.81 89 SER A C 1
ATOM 709 O O . SER A 1 89 ? -1.55 -16.422 5.785 1 98.81 89 SER A O 1
ATOM 711 N N . ILE A 1 90 ? -2.807 -16.828 3.912 1 98.88 90 ILE A N 1
ATOM 712 C CA . ILE A 1 90 ? -2.006 -15.953 3.059 1 98.88 90 ILE A CA 1
ATOM 713 C C . ILE A 1 90 ? -2.922 -15.07 2.219 1 98.88 90 ILE A C 1
ATOM 715 O O . ILE A 1 90 ? -3.91 -15.547 1.654 1 98.88 90 ILE A O 1
ATOM 719 N N . ALA A 1 91 ? -2.666 -13.781 2.16 1 98.94 91 ALA A N 1
ATOM 720 C CA . ALA A 1 91 ? -3.258 -12.883 1.175 1 98.94 91 ALA A CA 1
ATOM 721 C C . ALA A 1 91 ? -2.389 -12.789 -0.076 1 98.94 91 ALA A C 1
ATOM 723 O O . ALA A 1 91 ? -1.177 -12.578 0.018 1 98.94 91 ALA A O 1
ATOM 724 N N . VAL A 1 92 ? -3.006 -12.906 -1.239 1 98.88 92 VAL A N 1
ATOM 725 C CA . VAL A 1 92 ? -2.246 -12.906 -2.484 1 98.88 92 VAL A CA 1
ATOM 726 C C . VAL A 1 92 ? -2.682 -11.734 -3.357 1 98.88 92 VAL A C 1
ATOM 728 O O . VAL A 1 92 ? -3.877 -11.523 -3.574 1 98.88 92 VAL A O 1
ATOM 731 N N . GLN A 1 93 ? -1.77 -10.96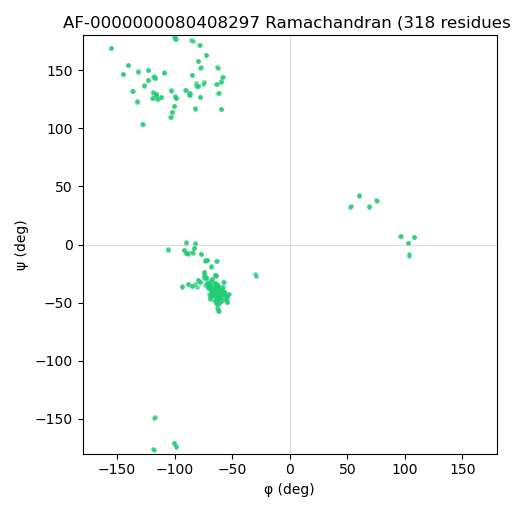1 -3.754 1 98.62 93 GLN A N 1
ATOM 732 C CA . GLN A 1 93 ? -1.955 -10.016 -4.848 1 98.62 93 GLN A CA 1
ATOM 733 C C . GLN A 1 93 ? -1.351 -10.547 -6.145 1 98.62 93 GLN A C 1
ATOM 735 O O . GLN A 1 93 ? -0.149 -10.805 -6.211 1 98.62 93 GLN A O 1
ATOM 740 N N . ALA A 1 94 ? -2.146 -10.727 -7.156 1 98.31 94 ALA A N 1
ATOM 741 C CA . ALA A 1 94 ? -1.708 -11.219 -8.461 1 98.31 94 ALA A CA 1
ATOM 742 C C . ALA A 1 94 ? -1.507 -10.07 -9.438 1 98.31 94 ALA A C 1
ATOM 744 O O . ALA A 1 94 ? -2.398 -9.234 -9.625 1 98.31 94 ALA A O 1
ATOM 745 N N . LYS A 1 95 ? -0.335 -10.016 -10.016 1 97.88 95 LYS A N 1
ATOM 746 C CA . LYS A 1 95 ? -0.028 -8.969 -10.992 1 97.88 95 LYS A CA 1
ATOM 747 C C . LYS A 1 95 ? 0.514 -9.562 -12.289 1 97.88 95 LYS A C 1
ATOM 749 O O . LYS A 1 95 ? 1.671 -9.984 -12.344 1 97.88 95 LYS A O 1
ATOM 754 N N . ARG A 1 96 ? -0.402 -9.57 -13.297 1 97.94 96 ARG A N 1
ATOM 755 C CA . ARG A 1 96 ? 0.078 -9.883 -14.641 1 97.94 96 ARG A CA 1
ATOM 756 C C . ARG A 1 96 ? 0.674 -8.648 -15.305 1 97.94 96 ARG A C 1
ATOM 758 O O . ARG A 1 96 ? -0.028 -7.664 -15.539 1 97.94 96 ARG A O 1
ATOM 765 N N . TYR A 1 97 ? 1.929 -8.734 -15.586 1 95.31 97 TYR A N 1
ATOM 766 C CA . TYR A 1 97 ? 2.605 -7.527 -16.047 1 95.31 97 TYR A CA 1
ATOM 767 C C . TYR A 1 97 ? 3.67 -7.863 -17.094 1 95.31 97 TYR A C 1
ATOM 769 O O . TYR A 1 97 ? 4.262 -8.945 -17.047 1 95.31 97 TYR A O 1
ATOM 777 N N . GLU A 1 98 ? 3.811 -6.992 -17.969 1 95.69 98 GLU A N 1
ATOM 778 C CA . GLU A 1 98 ? 4.863 -7.152 -18.969 1 95.69 98 GLU A CA 1
ATOM 779 C C . GLU A 1 98 ? 6.199 -6.633 -18.453 1 95.69 98 GLU A C 1
ATOM 781 O O . GLU A 1 98 ? 7.25 -7.207 -18.75 1 95.69 98 GLU A O 1
ATOM 786 N N . LYS A 1 99 ? 6.164 -5.547 -17.656 1 96.88 99 LYS A N 1
ATOM 787 C CA . LYS A 1 99 ? 7.371 -4.973 -17.078 1 96.88 99 LYS A CA 1
ATOM 788 C C . LYS A 1 99 ? 7.539 -5.414 -15.617 1 96.88 99 LYS A C 1
ATOM 790 O O . LYS A 1 99 ? 6.781 -6.254 -15.125 1 96.88 99 LYS A O 1
ATOM 795 N N . ALA A 1 100 ? 8.609 -4.973 -15.039 1 98.44 100 ALA A N 1
ATOM 796 C CA . ALA A 1 100 ? 8.844 -5.309 -13.641 1 98.44 100 ALA A CA 1
ATOM 797 C C . ALA A 1 100 ? 7.758 -4.719 -12.742 1 98.44 100 ALA A C 1
ATOM 799 O O . ALA A 1 100 ? 7.332 -3.578 -12.945 1 98.44 100 ALA A O 1
ATOM 800 N N . VAL A 1 101 ? 7.324 -5.535 -11.773 1 98.62 101 VAL A N 1
ATOM 801 C CA . VAL A 1 101 ? 6.316 -5.117 -10.805 1 98.62 101 VAL A CA 1
ATOM 802 C C . VAL A 1 101 ? 6.969 -4.266 -9.719 1 98.62 101 VAL A C 1
ATOM 804 O O . VAL A 1 101 ? 8.023 -4.625 -9.188 1 98.62 101 VAL A O 1
ATOM 807 N N . GLY A 1 102 ? 6.383 -3.209 -9.328 1 97.69 102 GLY A N 1
ATOM 808 C CA . GLY A 1 102 ? 6.957 -2.256 -8.398 1 97.69 102 GLY A CA 1
ATOM 809 C C . GLY A 1 102 ? 6.43 -2.412 -6.984 1 97.69 102 GLY A C 1
ATOM 810 O O . GLY A 1 102 ? 5.738 -3.387 -6.68 1 97.69 102 GLY A O 1
ATOM 811 N N . LEU A 1 103 ? 6.785 -1.436 -6.145 1 97.25 103 LEU A N 1
ATOM 812 C CA . LEU A 1 103 ? 6.547 -1.569 -4.715 1 97.25 103 LEU A CA 1
ATOM 813 C C . LEU A 1 103 ? 5.066 -1.414 -4.391 1 97.25 103 LEU A C 1
ATOM 815 O O . LEU A 1 103 ? 4.629 -1.749 -3.287 1 97.25 103 LEU A O 1
ATOM 819 N N . GLU A 1 104 ? 4.227 -0.885 -5.402 1 98 104 GLU A N 1
ATOM 820 C CA . GLU A 1 104 ? 2.799 -0.699 -5.16 1 98 104 GLU A CA 1
ATOM 821 C C . GLU A 1 104 ? 2.119 -2.025 -4.828 1 98 104 GLU A C 1
ATOM 823 O O . GLU A 1 104 ? 1.271 -2.088 -3.936 1 98 104 GLU A O 1
ATOM 828 N N . ALA A 1 105 ? 2.494 -3.031 -5.48 1 98.44 105 ALA A N 1
ATOM 829 C CA . ALA A 1 105 ? 1.909 -4.348 -5.23 1 98.44 105 ALA A CA 1
ATOM 830 C C . ALA A 1 105 ? 2.232 -4.832 -3.822 1 98.44 105 ALA A C 1
ATOM 832 O O . ALA A 1 105 ? 1.396 -5.457 -3.166 1 98.44 105 ALA A O 1
ATOM 833 N N . VAL A 1 106 ? 3.426 -4.516 -3.422 1 98.88 106 VAL A N 1
ATOM 834 C CA . VAL A 1 106 ? 3.855 -4.887 -2.076 1 98.88 106 VAL A CA 1
ATOM 835 C C . VAL A 1 106 ? 3.061 -4.09 -1.044 1 98.88 106 VAL A C 1
ATOM 837 O O . VAL A 1 106 ? 2.588 -4.645 -0.05 1 98.88 106 VAL A O 1
ATOM 840 N N . GLN A 1 107 ? 2.881 -2.826 -1.324 1 98.81 107 GLN A N 1
ATOM 841 C CA . GLN A 1 107 ? 2.104 -1.976 -0.428 1 98.81 107 GLN A CA 1
ATOM 842 C C . GLN A 1 107 ? 0.673 -2.488 -0.288 1 98.81 107 GLN A C 1
ATOM 844 O O . GLN A 1 107 ? 0.139 -2.557 0.82 1 98.81 107 GLN A O 1
ATOM 849 N N . GLN A 1 108 ? 0.114 -2.846 -1.409 1 98.56 108 GLN A N 1
ATOM 850 C CA . GLN A 1 108 ? -1.266 -3.32 -1.422 1 98.56 108 GLN A CA 1
ATOM 851 C C . GLN A 1 108 ? -1.427 -4.566 -0.554 1 98.56 108 GLN A C 1
ATOM 853 O O . GLN A 1 108 ? -2.238 -4.582 0.374 1 98.56 108 GLN A O 1
ATOM 858 N N . VAL A 1 109 ? -0.589 -5.531 -0.726 1 98.88 109 VAL A N 1
ATOM 859 C CA . VAL A 1 109 ? -0.804 -6.797 -0.03 1 98.88 109 VAL A CA 1
ATOM 860 C C . VAL A 1 109 ? -0.367 -6.664 1.428 1 98.88 109 VAL A C 1
ATOM 862 O O . VAL A 1 109 ? -0.956 -7.281 2.316 1 98.88 109 VAL A O 1
ATOM 865 N N . ALA A 1 110 ? 0.642 -5.855 1.694 1 98.88 110 ALA A N 1
ATOM 866 C CA . ALA A 1 110 ? 1.074 -5.641 3.072 1 98.88 110 ALA A CA 1
ATOM 867 C C . ALA A 1 110 ? -0.069 -5.105 3.928 1 98.88 110 ALA A C 1
ATOM 869 O O . ALA A 1 110 ? -0.265 -5.547 5.062 1 98.88 110 ALA A O 1
ATOM 870 N N . ALA A 1 111 ? -0.805 -4.191 3.377 1 98.81 111 ALA A N 1
ATOM 871 C CA . ALA A 1 111 ? -1.919 -3.6 4.113 1 98.81 111 ALA A CA 1
ATOM 872 C C . ALA A 1 111 ? -3.094 -4.57 4.203 1 98.81 111 ALA A C 1
ATOM 874 O O . ALA A 1 111 ? -3.934 -4.457 5.098 1 98.81 111 ALA A O 1
ATOM 875 N N . SER A 1 112 ? -3.16 -5.492 3.275 1 98.69 112 SER A N 1
ATOM 876 C CA . SER A 1 112 ? -4.27 -6.441 3.258 1 98.69 112 SER A CA 1
ATOM 877 C C . SER A 1 112 ? -4.121 -7.484 4.359 1 98.69 112 SER A C 1
ATOM 879 O O . SER A 1 112 ? -5.113 -8.039 4.832 1 98.69 112 SER A O 1
ATOM 881 N N . VAL A 1 113 ? -2.92 -7.773 4.801 1 98.81 113 VAL A N 1
ATOM 882 C CA . VAL A 1 113 ? -2.633 -8.836 5.754 1 98.81 113 VAL A CA 1
ATOM 883 C C . VAL A 1 113 ? -3.348 -8.555 7.074 1 98.81 113 VAL A C 1
ATOM 885 O O . VAL A 1 113 ? -4.172 -9.359 7.523 1 98.81 113 VAL A O 1
ATOM 888 N N . PRO A 1 114 ? -3.082 -7.414 7.66 1 98.62 114 PRO A N 1
ATOM 889 C CA . PRO A 1 114 ? -3.838 -7.164 8.891 1 98.62 114 PRO A CA 1
ATOM 890 C C . PRO A 1 114 ? -5.332 -6.965 8.633 1 98.62 114 PRO A C 1
ATOM 892 O O . PRO A 1 114 ? -6.15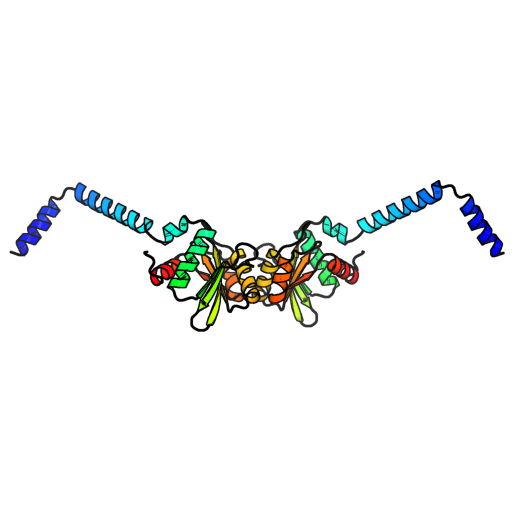6 -7.293 9.492 1 98.62 114 PRO A O 1
ATOM 895 N N . TYR A 1 115 ? -5.707 -6.473 7.516 1 98.62 115 TYR A N 1
ATOM 896 C CA . TYR A 1 115 ? -7.117 -6.258 7.215 1 98.62 115 TYR A CA 1
ATOM 897 C C . TYR A 1 115 ? -7.879 -7.578 7.211 1 98.62 115 TYR A C 1
ATOM 899 O O . TYR A 1 115 ? -8.945 -7.688 7.824 1 98.62 115 TYR A O 1
ATOM 907 N N . TYR A 1 116 ? -7.289 -8.578 6.582 1 98.5 116 TYR A N 1
ATOM 908 C CA . TYR A 1 116 ? -7.961 -9.867 6.465 1 98.5 116 TYR A CA 1
ATOM 909 C C . TYR A 1 116 ? -7.613 -10.773 7.641 1 98.5 116 TYR A C 1
ATOM 911 O O . TYR A 1 116 ? -8.172 -11.867 7.781 1 98.5 116 TYR A O 1
ATOM 919 N N . GLY A 1 117 ? -6.676 -10.312 8.445 1 98.5 117 GLY A N 1
ATOM 920 C CA . GLY A 1 117 ? -6.277 -11.102 9.602 1 98.5 117 GLY A CA 1
ATOM 921 C C . GLY A 1 117 ? -5.543 -12.375 9.234 1 98.5 117 GLY A C 1
ATOM 922 O O . GLY A 1 117 ? -5.758 -13.422 9.844 1 98.5 117 GLY A O 1
ATOM 923 N N . VAL A 1 118 ? -4.785 -12.359 8.164 1 98.69 118 VAL A N 1
ATOM 924 C CA . VAL A 1 118 ? -4.043 -13.539 7.723 1 98.69 118 VAL A CA 1
ATOM 925 C C . VAL A 1 118 ? -2.588 -13.43 8.18 1 98.69 118 VAL A C 1
ATOM 927 O O . VAL A 1 118 ? -2.182 -12.406 8.734 1 98.69 118 VAL A O 1
ATOM 930 N N . ASN A 1 119 ? -1.818 -14.461 7.91 1 98.56 119 ASN A N 1
ATOM 931 C CA . ASN A 1 119 ? -0.493 -14.57 8.508 1 98.56 119 ASN A CA 1
ATOM 932 C C . ASN A 1 119 ? 0.568 -13.883 7.66 1 98.56 119 ASN A C 1
ATOM 934 O O . ASN A 1 119 ? 1.557 -13.367 8.188 1 98.56 119 ASN A O 1
ATOM 938 N N . GLU A 1 120 ? 0.376 -13.93 6.32 1 98.19 120 GLU A N 1
ATOM 939 C CA . GLU A 1 120 ? 1.397 -13.312 5.477 1 98.19 120 GLU A CA 1
ATOM 940 C C . GLU A 1 120 ? 0.818 -12.898 4.129 1 98.19 120 GLU A C 1
ATOM 942 O O . GLU A 1 120 ? -0.337 -13.195 3.822 1 98.19 120 GLU A O 1
ATOM 947 N N . GLY A 1 121 ? 1.619 -12.102 3.33 1 98.88 121 GLY A N 1
ATOM 948 C CA . GLY A 1 121 ? 1.242 -11.641 2.006 1 98.88 121 GLY A CA 1
ATOM 949 C C . GLY A 1 121 ? 2.154 -12.156 0.91 1 98.88 121 GLY A C 1
ATOM 950 O O . GLY A 1 121 ? 3.359 -12.312 1.119 1 98.88 121 GLY A O 1
ATOM 951 N N . TRP A 1 122 ? 1.584 -12.453 -0.236 1 98.94 122 TRP A N 1
ATOM 952 C CA . TRP A 1 122 ? 2.334 -12.82 -1.433 1 98.94 122 TRP A CA 1
ATOM 953 C C . TRP A 1 122 ? 1.993 -11.898 -2.596 1 98.94 122 TRP A C 1
ATOM 955 O O . TRP A 1 122 ? 0.836 -11.508 -2.768 1 98.94 122 TRP A O 1
ATOM 965 N N . VAL A 1 123 ? 2.951 -11.586 -3.338 1 98.94 123 VAL A N 1
ATOM 966 C CA . VAL A 1 123 ? 2.721 -11.039 -4.672 1 98.94 123 VAL A CA 1
ATOM 967 C C . VAL A 1 123 ? 3.182 -12.047 -5.727 1 98.94 123 VAL A C 1
ATOM 969 O O . VAL A 1 123 ? 4.309 -12.539 -5.668 1 98.94 123 VAL A O 1
ATOM 972 N N . VAL A 1 124 ? 2.291 -12.344 -6.629 1 98.94 124 VAL A N 1
ATOM 973 C CA . VAL A 1 124 ? 2.6 -13.305 -7.68 1 98.94 124 VAL A CA 1
ATOM 974 C C . VAL A 1 124 ? 2.557 -12.617 -9.039 1 98.94 124 VAL A C 1
ATOM 976 O O . VAL A 1 124 ? 1.591 -11.922 -9.359 1 98.94 124 VAL A O 1
ATOM 979 N N . THR A 1 125 ? 3.586 -12.805 -9.789 1 98.88 125 THR A N 1
ATOM 980 C CA . THR A 1 125 ? 3.609 -12.195 -11.117 1 98.88 125 THR A CA 1
ATOM 981 C C . THR A 1 125 ? 4.223 -13.148 -12.141 1 98.88 125 THR A C 1
ATOM 983 O O . THR A 1 125 ? 4.949 -14.07 -11.773 1 98.88 125 THR A O 1
ATOM 986 N N . ASN A 1 126 ? 3.85 -12.977 -13.391 1 98.25 126 ASN A N 1
ATOM 987 C CA . ASN A 1 126 ? 4.492 -13.656 -14.508 1 98.25 126 ASN A CA 1
ATOM 988 C C . ASN A 1 126 ? 5.773 -12.945 -14.938 1 98.25 126 ASN A C 1
ATOM 990 O O . ASN A 1 126 ? 6.406 -13.336 -15.922 1 98.25 126 ASN A O 1
ATOM 994 N N . SER A 1 127 ? 6.113 -11.852 -14.242 1 98.25 127 SER A N 1
ATOM 995 C CA . SER A 1 127 ? 7.238 -11 -14.586 1 98.25 127 SER A CA 1
ATOM 996 C C . SER A 1 127 ? 8.289 -10.984 -13.484 1 98.25 127 SER A C 1
ATOM 998 O O . SER A 1 127 ? 8.586 -12.016 -12.891 1 98.25 127 SER A O 1
ATOM 1000 N N . SER A 1 128 ? 8.938 -9.906 -13.359 1 98.56 128 SER A N 1
ATOM 1001 C CA . SER A 1 128 ? 9.945 -9.695 -12.328 1 98.56 128 SER A CA 1
ATOM 1002 C C . SER A 1 128 ? 9.562 -8.547 -11.406 1 98.56 128 SER A C 1
ATOM 1004 O O . SER A 1 128 ? 8.445 -8.023 -11.484 1 98.56 128 SER A O 1
ATOM 1006 N N . TYR A 1 129 ? 10.508 -8.258 -10.484 1 98.81 129 TYR A N 1
ATOM 1007 C CA . TYR A 1 129 ? 10.266 -7.18 -9.531 1 98.81 129 TYR A CA 1
ATOM 1008 C C . TYR A 1 129 ? 11.367 -6.133 -9.594 1 98.81 129 TYR A C 1
ATOM 1010 O O . TYR A 1 129 ? 12.508 -6.449 -9.945 1 98.81 129 TYR A O 1
ATOM 1018 N N . THR A 1 130 ? 10.984 -4.918 -9.289 1 98.38 130 THR A N 1
ATOM 1019 C CA . THR A 1 130 ? 11.992 -3.875 -9.133 1 98.38 130 THR A CA 1
ATOM 1020 C C . THR A 1 130 ? 12.781 -4.07 -7.844 1 98.38 130 THR A C 1
ATOM 1022 O O . THR A 1 130 ? 12.336 -4.781 -6.941 1 98.38 130 THR A O 1
ATOM 1025 N N . ASP A 1 131 ? 13.922 -3.408 -7.781 1 97.75 131 ASP A N 1
ATOM 1026 C CA . ASP A 1 131 ? 14.719 -3.451 -6.562 1 97.75 131 ASP A CA 1
ATOM 1027 C C . ASP A 1 131 ? 13.953 -2.877 -5.379 1 97.75 131 ASP A C 1
ATOM 1029 O O . ASP A 1 131 ? 14.031 -3.4 -4.266 1 97.75 131 ASP A O 1
ATOM 1033 N N . SER A 1 132 ? 13.242 -1.824 -5.605 1 97.69 132 SER A N 1
ATOM 1034 C CA . SER A 1 132 ? 12.477 -1.187 -4.543 1 97.69 132 SER A CA 1
ATOM 1035 C C . SER A 1 132 ? 11.391 -2.117 -4.012 1 97.69 132 SER A C 1
ATOM 1037 O O . SER A 1 132 ? 11.055 -2.08 -2.826 1 97.69 132 SER A O 1
ATOM 1039 N N . ALA A 1 133 ? 10.836 -2.926 -4.859 1 98.62 133 ALA A N 1
ATOM 1040 C CA . ALA A 1 133 ? 9.844 -3.904 -4.422 1 98.62 133 ALA A CA 1
ATOM 1041 C C . ALA A 1 133 ? 10.453 -4.91 -3.451 1 98.62 133 ALA A C 1
ATOM 1043 O O . ALA A 1 133 ? 9.875 -5.211 -2.406 1 98.62 133 ALA A O 1
ATOM 1044 N N . TYR A 1 134 ? 11.609 -5.398 -3.791 1 98.69 134 TYR A N 1
ATOM 1045 C CA . TYR A 1 134 ? 12.312 -6.328 -2.912 1 98.69 134 TYR A CA 1
ATOM 1046 C C . TYR A 1 134 ? 12.641 -5.672 -1.574 1 98.69 134 TYR A C 1
ATOM 1048 O O . TYR A 1 134 ? 12.461 -6.281 -0.517 1 98.69 134 TYR A O 1
ATOM 1056 N N . GLU A 1 135 ? 13.125 -4.496 -1.633 1 98.19 135 GLU A N 1
ATOM 1057 C CA . GLU A 1 135 ? 13.523 -3.76 -0.437 1 98.19 135 GLU A CA 1
ATOM 1058 C C . GLU A 1 135 ? 12.344 -3.576 0.517 1 98.19 135 GLU A C 1
ATOM 1060 O O . GLU A 1 135 ? 12.508 -3.664 1.736 1 98.19 135 GLU A O 1
ATOM 1065 N N . LEU A 1 136 ? 11.234 -3.32 -0.061 1 98.69 136 LEU A N 1
ATOM 1066 C CA . LEU A 1 136 ? 10.055 -3.062 0.751 1 98.69 136 LEU A CA 1
ATOM 1067 C C . LEU A 1 136 ? 9.438 -4.367 1.248 1 98.69 136 LEU A C 1
ATOM 1069 O O . LEU A 1 136 ? 8.859 -4.414 2.338 1 98.69 136 LEU A O 1
ATOM 1073 N N . ALA A 1 137 ? 9.57 -5.398 0.512 1 98.88 137 ALA A N 1
ATOM 1074 C CA . ALA A 1 137 ? 8.906 -6.664 0.812 1 98.88 137 ALA A CA 1
ATOM 1075 C C . ALA A 1 137 ? 9.484 -7.305 2.07 1 98.88 137 ALA A C 1
ATOM 1077 O O . ALA A 1 137 ? 8.75 -7.852 2.895 1 98.88 137 ALA A O 1
ATOM 1078 N N . GLU A 1 138 ? 10.711 -7.207 2.227 1 98.25 138 GLU A N 1
ATOM 1079 C CA . GLU A 1 138 ? 11.414 -7.938 3.275 1 98.25 138 GLU A CA 1
ATOM 1080 C C . GLU A 1 138 ? 10.93 -7.512 4.66 1 98.25 138 GLU A C 1
ATOM 1082 O O . GLU A 1 138 ? 10.398 -8.336 5.418 1 98.25 138 GLU A O 1
ATOM 1087 N N . PRO A 1 139 ? 10.961 -6.242 5.008 1 98.31 139 PRO A N 1
ATOM 1088 C CA . PRO A 1 139 ? 10.5 -5.855 6.344 1 98.31 139 PRO A CA 1
ATOM 1089 C C . PRO A 1 139 ? 8.992 -6.039 6.523 1 98.31 139 PRO A C 1
ATOM 1091 O O . PRO A 1 139 ? 8.5 -6.066 7.656 1 98.31 139 PRO A O 1
ATOM 1094 N N . ASN A 1 140 ? 8.234 -6.125 5.453 1 98.62 140 ASN A N 1
ATOM 1095 C CA . ASN A 1 140 ? 6.793 -6.312 5.527 1 98.62 140 ASN A CA 1
ATOM 1096 C C . ASN A 1 140 ? 6.414 -7.789 5.504 1 98.62 140 ASN A C 1
ATOM 1098 O O . ASN A 1 140 ? 5.23 -8.133 5.5 1 98.62 140 ASN A O 1
ATOM 1102 N N . GLN A 1 141 ? 7.43 -8.633 5.32 1 97.81 141 GLN A N 1
ATOM 1103 C CA . GLN A 1 141 ? 7.23 -10.078 5.285 1 97.81 141 GLN A CA 1
ATOM 1104 C C . GLN A 1 141 ? 6.293 -10.477 4.152 1 97.81 141 GLN A C 1
ATOM 1106 O O . GLN A 1 141 ? 5.367 -11.266 4.352 1 97.81 141 GLN A O 1
ATOM 1111 N N . VAL A 1 142 ? 6.496 -9.867 3.074 1 98.88 142 VAL A N 1
ATOM 1112 C CA . VAL A 1 142 ? 5.773 -10.211 1.854 1 98.88 142 VAL A CA 1
ATOM 1113 C C . VAL A 1 142 ? 6.645 -11.094 0.963 1 98.88 142 VAL A C 1
ATOM 1115 O O . VAL A 1 142 ? 7.805 -10.758 0.694 1 98.88 142 VAL A O 1
ATOM 1118 N N . ARG A 1 143 ? 6.109 -12.164 0.585 1 98.94 143 ARG A N 1
ATOM 1119 C CA . ARG A 1 143 ? 6.82 -13.047 -0.331 1 98.94 143 ARG A CA 1
ATOM 1120 C C . ARG A 1 143 ? 6.562 -12.656 -1.782 1 98.94 143 ARG A C 1
ATOM 1122 O O . ARG A 1 143 ? 5.41 -12.484 -2.186 1 98.94 143 ARG A O 1
ATOM 1129 N N . LEU A 1 144 ? 7.652 -12.5 -2.533 1 98.94 144 LEU A N 1
ATOM 1130 C CA . LEU A 1 144 ? 7.547 -12.164 -3.947 1 98.94 144 LEU A CA 1
ATOM 1131 C C . LEU A 1 144 ? 7.789 -13.383 -4.824 1 98.94 144 LEU A C 1
ATOM 1133 O O . LEU A 1 144 ? 8.883 -13.945 -4.828 1 98.94 144 LEU A O 1
ATOM 1137 N N . ILE A 1 145 ? 6.746 -13.789 -5.516 1 98.88 145 ILE A N 1
ATOM 1138 C CA . ILE A 1 145 ? 6.82 -14.93 -6.422 1 98.88 145 ILE A CA 1
ATOM 1139 C C . ILE A 1 145 ? 6.891 -14.438 -7.867 1 98.88 145 ILE A C 1
ATOM 1141 O O . ILE A 1 145 ? 5.891 -13.969 -8.414 1 98.88 145 ILE A O 1
ATOM 1145 N N . ALA A 1 146 ? 8.039 -14.617 -8.453 1 98.69 146 ALA A N 1
ATOM 1146 C CA . ALA A 1 146 ? 8.266 -14.156 -9.82 1 98.69 146 ALA A CA 1
ATOM 1147 C C . ALA A 1 146 ? 8.109 -15.305 -10.82 1 98.69 146 ALA A C 1
ATOM 1149 O O . ALA A 1 146 ? 7.68 -16.406 -10.453 1 98.69 146 ALA A O 1
ATOM 1150 N N . ARG A 1 147 ? 8.406 -15.023 -12.008 1 98.06 147 ARG A N 1
ATOM 1151 C CA . ARG A 1 147 ? 8.117 -15.883 -13.148 1 98.06 147 ARG A CA 1
ATOM 1152 C C . ARG A 1 147 ? 8.68 -17.281 -12.938 1 98.06 147 ARG A C 1
ATOM 1154 O O . ARG A 1 147 ? 7.969 -18.281 -13.102 1 98.06 147 ARG A O 1
ATOM 1161 N N . THR A 1 148 ? 9.953 -17.422 -12.555 1 97.56 148 THR A N 1
ATOM 1162 C CA . THR A 1 148 ? 10.609 -18.719 -12.445 1 97.56 148 THR A CA 1
ATOM 1163 C C . THR A 1 148 ? 9.961 -19.562 -11.352 1 97.56 148 THR A C 1
ATOM 1165 O O . THR A 1 148 ? 9.68 -20.75 -11.555 1 97.56 148 THR A O 1
ATOM 1168 N N . GLU A 1 149 ? 9.797 -18.953 -10.234 1 98.19 149 GLU A N 1
ATOM 1169 C CA . GLU A 1 149 ? 9.148 -19.672 -9.148 1 98.19 149 GLU A CA 1
ATOM 1170 C C . GLU A 1 149 ? 7.703 -20.016 -9.492 1 98.19 149 GLU A C 1
ATOM 1172 O O . GLU A 1 149 ? 7.211 -21.094 -9.133 1 98.19 149 GLU A O 1
ATOM 1177 N N . LEU A 1 150 ? 6.973 -19.094 -10.156 1 98.12 150 LEU A N 1
ATOM 1178 C CA . LEU A 1 150 ? 5.617 -19.375 -10.617 1 98.12 150 LEU A CA 1
ATOM 1179 C C . LEU A 1 150 ? 5.602 -20.594 -11.539 1 98.12 150 LEU A C 1
ATOM 1181 O O . LEU A 1 150 ? 4.738 -21.469 -11.406 1 98.12 150 LEU A O 1
ATOM 1185 N N . GLU A 1 151 ? 6.566 -20.719 -12.414 1 96.62 151 GLU A N 1
ATOM 1186 C CA . GLU A 1 151 ? 6.672 -21.859 -13.312 1 96.62 151 GLU A CA 1
ATOM 1187 C C . GLU A 1 151 ? 6.82 -23.156 -12.531 1 96.62 151 GLU A C 1
ATOM 1189 O O . GLU A 1 151 ? 6.223 -24.172 -12.891 1 96.62 151 GLU A O 1
ATOM 1194 N N . GLU A 1 152 ? 7.621 -23.078 -11.555 1 96.88 152 GLU A N 1
ATOM 1195 C CA . GLU A 1 152 ? 7.801 -24.266 -10.719 1 96.88 152 GLU A CA 1
ATOM 1196 C C . GLU A 1 152 ? 6.5 -24.656 -10.023 1 96.88 152 GLU A C 1
ATOM 1198 O O . GLU A 1 152 ? 6.18 -25.828 -9.914 1 96.88 152 GLU A O 1
ATOM 1203 N N . MET A 1 153 ? 5.781 -23.656 -9.57 1 97.38 153 MET A N 1
ATOM 1204 C CA . MET A 1 153 ? 4.492 -23.906 -8.93 1 97.38 153 MET A CA 1
ATOM 1205 C C . MET A 1 153 ? 3.504 -24.531 -9.914 1 97.38 153 MET A C 1
ATOM 1207 O O . MET A 1 153 ? 2.734 -25.422 -9.547 1 97.38 153 MET A O 1
ATOM 1211 N N . LEU A 1 154 ? 3.525 -24.031 -11.102 1 96.94 154 LEU A N 1
ATOM 1212 C CA . LEU A 1 154 ? 2.648 -24.562 -12.133 1 96.94 154 LEU A CA 1
ATOM 1213 C C . LEU A 1 154 ? 2.939 -26.031 -12.391 1 96.94 154 LEU A C 1
ATOM 1215 O O . LEU A 1 154 ? 2.018 -26.844 -12.508 1 96.94 154 LEU A O 1
ATOM 1219 N N . LYS A 1 155 ? 4.219 -26.375 -12.422 1 94.81 155 LYS A N 1
ATOM 1220 C CA . LYS A 1 155 ? 4.617 -27.766 -12.602 1 94.81 155 LYS A CA 1
ATOM 1221 C C . LYS A 1 155 ? 4.125 -28.625 -11.445 1 94.81 155 LYS A C 1
ATOM 1223 O O . LYS A 1 155 ? 3.58 -29.719 -11.664 1 94.81 155 LYS A O 1
ATOM 1228 N N . GLN A 1 156 ? 4.32 -28.141 -10.297 1 95.81 156 GLN A N 1
ATOM 1229 C CA . GLN A 1 156 ? 3.9 -28.891 -9.109 1 95.81 156 GLN A CA 1
ATOM 1230 C C . GLN A 1 156 ? 2.389 -29.094 -9.102 1 95.81 156 GLN A C 1
ATOM 1232 O O . GLN A 1 156 ? 1.897 -30.109 -8.609 1 95.81 156 GLN A O 1
ATOM 1237 N N . ALA A 1 157 ? 1.663 -28.109 -9.578 1 95.94 157 ALA A N 1
ATOM 1238 C CA . ALA A 1 157 ? 0.203 -28.141 -9.594 1 95.94 157 ALA A CA 1
ATOM 1239 C C . ALA A 1 157 ? -0.314 -29.031 -10.719 1 95.94 157 ALA A C 1
ATOM 1241 O O . ALA A 1 157 ? -1.52 -29.266 -10.828 1 95.94 157 ALA A O 1
ATOM 1242 N N . GLY A 1 158 ? 0.6 -29.484 -11.602 1 92.38 158 GLY A N 1
ATOM 1243 C CA . GLY A 1 158 ? 0.232 -30.422 -12.648 1 92.38 158 GLY A CA 1
ATOM 1244 C C . GLY A 1 158 ? -0.052 -29.75 -13.977 1 92.38 158 GLY A C 1
ATOM 1245 O O . GLY A 1 158 ? -0.611 -30.375 -14.891 1 92.38 158 GLY A O 1
ATOM 1246 N N . PHE A 1 159 ? 0.241 -28.453 -13.953 1 87.25 159 PHE A N 1
ATOM 1247 C CA . PHE A 1 159 ? 0.042 -27.75 -15.219 1 87.25 159 PHE A CA 1
ATOM 1248 C C . PHE A 1 159 ? 1.232 -27.969 -16.141 1 87.25 159 PHE A C 1
ATOM 1250 O O . PHE A 1 159 ? 2.354 -28.188 -15.68 1 87.25 159 PHE A O 1
ATOM 1257 N N . LYS A 1 160 ? 0.966 -28.219 -17.391 1 70.69 160 LYS A N 1
ATOM 1258 C CA . LYS A 1 160 ? 1.997 -28.5 -18.375 1 70.69 160 LYS A CA 1
ATOM 1259 C C . LYS A 1 160 ? 3.002 -27.359 -18.484 1 70.69 160 LYS A C 1
ATOM 1261 O O . LYS A 1 160 ? 2.643 -26.188 -18.281 1 70.69 160 LYS A O 1
ATOM 1266 N N . ARG A 1 161 ? 4.301 -27.656 -18.719 1 66.62 161 ARG A N 1
ATOM 1267 C CA . ARG A 1 161 ? 5.383 -26.688 -18.828 1 66.62 161 ARG A CA 1
ATOM 1268 C C . ARG A 1 161 ? 5.191 -25.812 -20.062 1 66.62 161 ARG A C 1
ATOM 1270 O O . ARG A 1 161 ? 4.668 -26.266 -21.078 1 66.62 161 ARG A O 1
ATOM 1277 N N . MET B 1 1 ? -26.578 61.906 32.875 1 50.56 1 MET B N 1
ATOM 1278 C CA . MET B 1 1 ? -25.688 62.094 31.719 1 50.56 1 MET B CA 1
ATOM 1279 C C . MET B 1 1 ? -25.594 60.844 30.891 1 50.56 1 MET B C 1
ATOM 1281 O O . MET B 1 1 ? -25.297 60.875 29.703 1 50.56 1 MET B O 1
ATOM 1285 N N . GLY B 1 2 ? -25.891 59.688 31.516 1 61.09 2 GL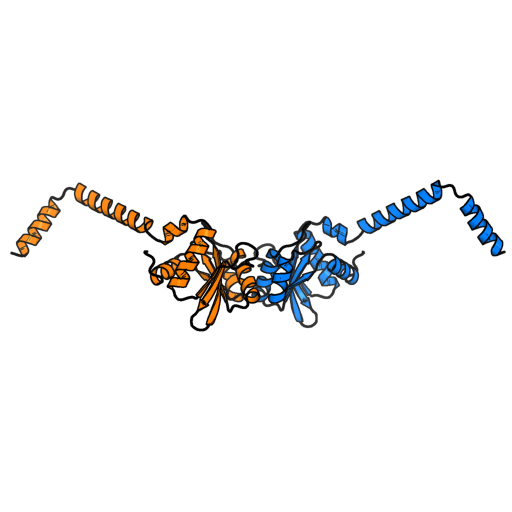Y B N 1
ATOM 1286 C CA . GLY B 1 2 ? -25.719 58.406 30.859 1 61.09 2 GLY B CA 1
ATOM 1287 C C . GLY B 1 2 ? -26.891 58.031 29.953 1 61.09 2 GLY B C 1
ATOM 1288 O O . GLY B 1 2 ? -26.688 57.438 28.906 1 61.09 2 GLY B O 1
ATOM 1289 N N . LEU B 1 3 ? -28.094 58.438 30.359 1 67.44 3 LEU B N 1
ATOM 1290 C CA . LEU B 1 3 ? -29.297 58.062 29.594 1 67.44 3 LEU B CA 1
ATOM 1291 C C . LEU B 1 3 ? -29.375 58.875 28.312 1 67.44 3 LEU B C 1
ATOM 1293 O O . LEU B 1 3 ? -29.812 58.375 27.266 1 67.44 3 LEU B O 1
ATOM 1297 N N . SER B 1 4 ? -28.812 60.094 28.344 1 65.69 4 SER B N 1
ATOM 1298 C CA . SER B 1 4 ? -28.844 60.906 27.156 1 65.69 4 SER B CA 1
ATOM 1299 C C . SER B 1 4 ? -27.891 60.375 26.078 1 65.69 4 SER B C 1
ATOM 1301 O O . SER B 1 4 ? -28.188 60.469 24.891 1 65.69 4 SER B O 1
ATOM 1303 N N . LEU B 1 5 ? -26.75 59.781 26.5 1 65.25 5 LEU B N 1
ATOM 1304 C CA . LEU B 1 5 ? -25.828 59.25 25.516 1 65.25 5 LEU B CA 1
ATOM 1305 C C . LEU B 1 5 ? -26.391 58 24.859 1 65.25 5 LEU B C 1
ATOM 1307 O O . LEU B 1 5 ? -26.25 57.781 23.656 1 65.25 5 LEU B O 1
ATOM 1311 N N . LEU B 1 6 ? -27.078 57.188 25.594 1 62.19 6 LEU B N 1
ATOM 1312 C CA . LEU B 1 6 ? -27.703 56 25.016 1 62.19 6 LEU B CA 1
ATOM 1313 C C . LEU B 1 6 ? -28.844 56.375 24.078 1 62.19 6 LEU B C 1
ATOM 1315 O O . LEU B 1 6 ? -29.016 55.781 23.016 1 62.19 6 LEU B O 1
ATOM 1319 N N . ILE B 1 7 ? -29.609 57.375 24.438 1 60.75 7 ILE B N 1
ATOM 1320 C CA . ILE B 1 7 ? -30.688 57.875 23.594 1 60.75 7 ILE B CA 1
ATOM 1321 C C . ILE B 1 7 ? -30.125 58.531 22.344 1 60.75 7 ILE B C 1
ATOM 1323 O O . ILE B 1 7 ? -30.625 58.344 21.234 1 60.75 7 ILE B O 1
ATOM 1327 N N . ALA B 1 8 ? -28.969 59.219 22.438 1 62.09 8 ALA B N 1
ATOM 1328 C CA . ALA B 1 8 ? -28.328 59.844 21.281 1 62.09 8 ALA B CA 1
ATOM 1329 C C . ALA B 1 8 ? -27.781 58.781 20.328 1 62.09 8 ALA B C 1
ATOM 1331 O O . ALA B 1 8 ? -27.938 58.906 19.109 1 62.09 8 ALA B O 1
ATOM 1332 N N . ILE B 1 9 ? -27.109 57.719 20.797 1 60.91 9 ILE B N 1
ATOM 1333 C CA . ILE B 1 9 ? -26.641 56.594 19.969 1 60.91 9 ILE B CA 1
ATOM 1334 C C . ILE B 1 9 ? -27.844 55.875 19.344 1 60.91 9 ILE B C 1
ATOM 1336 O O . ILE B 1 9 ? -27.828 55.531 18.172 1 60.91 9 ILE B O 1
ATOM 1340 N N . GLY B 1 10 ? -28.906 55.625 20.047 1 57.94 10 GLY B N 1
ATOM 1341 C CA . GLY B 1 10 ? -30.156 55.094 19.547 1 57.94 10 GLY B CA 1
ATOM 1342 C C . GLY B 1 10 ? -30.844 56 18.547 1 57.94 10 GLY B C 1
ATOM 1343 O O . GLY B 1 10 ? -31.344 55.5 17.516 1 57.94 10 GLY B O 1
ATOM 1344 N N . LEU B 1 11 ? -31.062 57.25 18.781 1 59.03 11 LEU B N 1
ATOM 1345 C CA . LEU B 1 11 ? -31.641 58.188 17.844 1 59.03 11 LEU B CA 1
ATOM 1346 C C . LEU B 1 11 ? -30.734 58.406 16.625 1 59.03 11 LEU B C 1
ATOM 1348 O O . LEU B 1 11 ? -31.219 58.594 15.516 1 59.03 11 LEU B O 1
ATOM 1352 N N . TRP B 1 12 ? -29.344 58.5 16.875 1 56.28 12 TRP B N 1
ATOM 1353 C CA . TRP B 1 12 ? -28.422 58.469 15.734 1 56.28 12 TRP B CA 1
ATOM 1354 C C . TRP B 1 12 ? -28.578 57.156 14.961 1 56.28 12 TRP B C 1
ATOM 1356 O O . TRP B 1 12 ? -28.531 57.156 13.734 1 56.28 12 TRP B O 1
ATOM 1366 N N . TRP B 1 13 ? -28.688 56 15.617 1 56.91 13 TRP B N 1
ATOM 1367 C CA . TRP B 1 13 ? -28.984 54.719 14.984 1 56.91 13 TRP B CA 1
ATOM 1368 C C . TRP B 1 13 ? -30.359 54.75 14.305 1 56.91 13 TRP B C 1
ATOM 1370 O O . TRP B 1 13 ? -30.531 54.156 13.234 1 56.91 13 TRP B O 1
ATOM 1380 N N . GLY B 1 14 ? -31.312 55.25 14.945 1 57.19 14 GLY B N 1
ATOM 1381 C CA . GLY B 1 14 ? -32.625 55.375 14.32 1 57.19 14 GLY B CA 1
ATOM 1382 C C . GLY B 1 14 ? -32.562 56.094 12.984 1 57.19 14 GLY B C 1
ATOM 1383 O O . GLY B 1 14 ? -33.344 55.781 12.086 1 57.19 14 GLY B O 1
ATOM 1384 N N . ASP B 1 15 ? -31.781 57.188 12.859 1 60.31 15 ASP B N 1
ATOM 1385 C CA . ASP B 1 15 ? -31.641 57.875 11.578 1 60.31 15 ASP B CA 1
ATOM 1386 C C . ASP B 1 15 ? -30.516 57.281 10.75 1 60.31 15 ASP B C 1
ATOM 1388 O O . ASP B 1 15 ? -30.062 57.875 9.773 1 60.31 15 ASP B O 1
ATOM 1392 N N . ALA B 1 16 ? -29.766 56.438 11.266 1 63.72 16 ALA B N 1
ATOM 1393 C CA . ALA B 1 16 ? -28.734 55.906 10.383 1 63.72 16 ALA B CA 1
ATOM 1394 C C . ALA B 1 16 ? -29.344 55.219 9.164 1 63.72 16 ALA B C 1
ATOM 1396 O O . ALA B 1 16 ? -30.266 54.406 9.297 1 63.72 16 ALA B O 1
ATOM 1397 N N . PRO B 1 17 ? -29.109 55.719 7.922 1 70.12 17 PRO B N 1
ATOM 1398 C CA . PRO B 1 17 ? -29.703 55.219 6.676 1 70.12 17 PRO B CA 1
ATOM 1399 C C . PRO B 1 17 ? -29.359 53.75 6.41 1 70.12 17 PRO B C 1
ATOM 1401 O O . PRO B 1 17 ? -28.406 53.219 6.965 1 70.12 17 PRO B O 1
ATOM 1404 N N . ILE B 1 18 ? -30.266 52.969 5.926 1 76.94 18 ILE B N 1
ATOM 1405 C CA . ILE B 1 18 ? -30.203 51.594 5.426 1 76.94 18 ILE B CA 1
ATOM 1406 C C . ILE B 1 18 ? -28.828 51.312 4.832 1 76.94 18 ILE B C 1
ATOM 1408 O O . ILE B 1 18 ? -28.297 50.219 4.973 1 76.94 18 ILE B O 1
ATOM 1412 N N . TRP B 1 19 ? -28.188 52.438 4.383 1 79.38 19 TRP B N 1
ATOM 1413 C CA . TRP B 1 19 ? -26.891 52.281 3.734 1 79.38 19 TRP B CA 1
ATOM 1414 C C . TRP B 1 19 ? -25.812 51.938 4.754 1 79.38 19 TRP B C 1
ATOM 1416 O O . TRP B 1 19 ? -24.828 51.281 4.43 1 79.38 19 TRP B O 1
ATOM 1426 N N . SER B 1 20 ? -25.984 52.406 6.07 1 81.94 20 SER B N 1
ATOM 1427 C CA . SER B 1 20 ? -25 52.125 7.117 1 81.94 20 SER B CA 1
ATOM 1428 C C . SER B 1 20 ? -25.047 50.656 7.512 1 81.94 20 SER B C 1
ATOM 1430 O O . SER B 1 20 ? -24 50.031 7.758 1 81.94 20 SER B O 1
ATOM 1432 N N . ILE B 1 21 ? -26.234 50.094 7.547 1 83.12 21 ILE B N 1
ATOM 1433 C CA . ILE B 1 21 ? -26.391 48.688 7.859 1 83.12 21 ILE B CA 1
ATOM 1434 C C . ILE B 1 21 ? -25.797 47.844 6.734 1 83.12 21 ILE B C 1
ATOM 1436 O O . ILE B 1 21 ? -25.062 46.875 6.984 1 83.12 21 ILE B O 1
ATOM 1440 N N . VAL B 1 22 ? -26.031 48.25 5.434 1 85.12 22 VAL B N 1
ATOM 1441 C CA . VAL B 1 22 ? -25.5 47.531 4.27 1 85.12 22 VAL B CA 1
ATOM 1442 C C . VAL B 1 22 ? -23.984 47.625 4.262 1 85.12 22 VAL B C 1
ATOM 1444 O O . VAL B 1 22 ? -23.297 46.625 3.971 1 85.12 22 VAL B O 1
ATOM 1447 N N . ALA B 1 23 ? -23.484 48.75 4.66 1 83.38 23 ALA B N 1
ATOM 1448 C CA . ALA B 1 23 ? -22.047 48.969 4.711 1 83.38 23 ALA B CA 1
ATOM 1449 C C . ALA B 1 23 ? -21.406 48.094 5.801 1 83.38 23 ALA B C 1
ATOM 1451 O O . ALA B 1 23 ? -20.375 47.469 5.582 1 83.38 23 ALA B O 1
ATOM 1452 N N . CYS B 1 24 ? -22.016 48 6.984 1 86.56 24 CYS B N 1
ATOM 1453 C CA . CYS B 1 24 ? -21.5 47.188 8.07 1 86.56 24 CYS B CA 1
ATOM 1454 C C . CYS B 1 24 ? -21.531 45.719 7.688 1 86.56 24 CYS B C 1
ATOM 1456 O O . CYS B 1 24 ? -20.578 44.969 7.953 1 86.56 24 CYS B O 1
ATOM 1458 N N . LEU B 1 25 ? -22.641 45.312 7.016 1 87.75 25 LEU B N 1
ATOM 1459 C CA . LEU B 1 25 ? -22.734 43.938 6.543 1 87.75 25 LEU B CA 1
ATOM 1460 C C . LEU B 1 25 ? -21.688 43.656 5.469 1 87.75 25 LEU B C 1
ATOM 1462 O O . LEU B 1 25 ? -21.078 42.594 5.453 1 87.75 25 LEU B O 1
ATOM 1466 N N . GLY B 1 26 ? -21.484 44.656 4.586 1 88.5 26 GLY B N 1
ATOM 1467 C CA . GLY B 1 26 ? -20.469 44.531 3.562 1 88.5 26 GLY B CA 1
ATOM 1468 C C . GLY B 1 26 ? -19.062 44.406 4.133 1 88.5 26 GLY B C 1
ATOM 1469 O O . GLY B 1 26 ? -18.281 43.562 3.709 1 88.5 26 GLY B O 1
ATOM 1470 N N . ILE B 1 27 ? -18.75 45.312 5.09 1 86.62 27 ILE B N 1
ATOM 1471 C CA . ILE B 1 27 ? -17.453 45.312 5.75 1 86.62 27 ILE B CA 1
ATOM 1472 C C . ILE B 1 27 ? -17.266 44 6.523 1 86.62 27 ILE B C 1
ATOM 1474 O O . ILE B 1 27 ? -16.188 43.406 6.508 1 86.62 27 ILE B O 1
ATOM 1478 N N . GLY B 1 28 ? -18.203 43.531 7.211 1 84.56 28 GLY B N 1
ATOM 1479 C CA . GLY B 1 28 ? -18.172 42.25 7.902 1 84.56 28 GLY B CA 1
ATOM 1480 C C . GLY B 1 28 ? -17.906 41.062 6.98 1 84.56 28 GLY B C 1
ATOM 1481 O O . GLY B 1 28 ? -17.109 40.188 7.301 1 84.56 28 GLY B O 1
ATOM 1482 N N . LEU B 1 29 ? -18.562 41.219 5.867 1 86.56 29 LEU B N 1
ATOM 1483 C CA . LEU B 1 29 ? -18.359 40.156 4.875 1 86.56 29 LEU B CA 1
ATOM 1484 C C . LEU B 1 29 ? -16.938 40.219 4.32 1 86.56 29 LEU B C 1
ATOM 1486 O O . LEU B 1 29 ? -16.297 39.156 4.168 1 86.56 29 LEU B O 1
ATOM 1490 N N . LEU B 1 30 ? -16.469 41.406 3.961 1 84.06 30 LEU B N 1
ATOM 1491 C CA . LEU B 1 30 ? -15.102 41.562 3.473 1 84.06 30 LEU B CA 1
ATOM 1492 C C . LEU B 1 30 ? -14.094 41.125 4.52 1 84.06 30 LEU B C 1
ATOM 1494 O O . LEU B 1 30 ? -13.07 40.5 4.18 1 84.06 30 LEU B O 1
ATOM 1498 N N . TRP B 1 31 ? -14.344 41.438 5.785 1 79 31 TRP B N 1
ATOM 1499 C CA . TRP B 1 31 ? -13.492 41.031 6.895 1 79 31 TRP B CA 1
ATOM 1500 C C . TRP B 1 31 ? -13.469 39.5 7.016 1 79 31 TRP B C 1
ATOM 1502 O O . TRP B 1 31 ? -12.406 38.906 7.195 1 79 31 TRP B O 1
ATOM 1512 N N . LEU B 1 32 ? -14.578 38.938 6.902 1 74.69 32 LEU B N 1
ATOM 1513 C CA . LEU B 1 32 ? -14.695 37.5 6.973 1 74.69 32 LEU B CA 1
ATOM 1514 C C . LEU B 1 32 ? -13.961 36.844 5.812 1 74.69 32 LEU B C 1
ATOM 1516 O O . LEU B 1 32 ? -13.242 35.844 6.008 1 74.69 32 LEU B O 1
ATOM 1520 N N . ILE B 1 33 ? -14.133 37.375 4.66 1 74.75 33 ILE B N 1
ATOM 1521 C CA . ILE B 1 33 ? -13.469 36.875 3.475 1 74.75 33 ILE B CA 1
ATOM 1522 C C . ILE B 1 33 ? -11.953 37.031 3.623 1 74.75 33 ILE B C 1
ATOM 1524 O O . ILE B 1 33 ? -11.195 36.094 3.305 1 74.75 33 ILE B O 1
ATOM 1528 N N . TRP B 1 34 ? -11.531 38.156 4.133 1 70.94 34 TRP B N 1
ATOM 1529 C CA . TRP B 1 34 ? -10.117 38.406 4.359 1 70.94 34 TRP B CA 1
ATOM 1530 C C . TRP B 1 34 ? -9.539 37.469 5.395 1 70.94 34 TRP B C 1
ATOM 1532 O O . TRP B 1 34 ? -8.453 36.906 5.203 1 70.94 34 TRP B O 1
ATOM 1542 N N . ARG B 1 35 ? -10.18 37.188 6.422 1 68.69 35 ARG B N 1
ATOM 1543 C CA . ARG B 1 35 ? -9.75 36.281 7.473 1 68.69 35 ARG B CA 1
ATOM 1544 C C . ARG B 1 35 ? -9.641 34.844 6.945 1 68.69 35 ARG B C 1
ATOM 1546 O O . ARG B 1 35 ? -8.688 34.125 7.262 1 68.69 35 ARG B O 1
ATOM 1553 N N . MET B 1 36 ? -10.578 34.469 6.195 1 67.06 36 MET B N 1
ATOM 1554 C CA . MET B 1 36 ? -10.586 33.125 5.605 1 67.06 36 MET B CA 1
ATOM 1555 C C . MET B 1 36 ? -9.422 32.969 4.641 1 67.06 36 MET B C 1
ATOM 1557 O O . MET B 1 36 ? -8.805 31.891 4.59 1 67.06 36 MET B O 1
ATOM 1561 N N . ARG B 1 37 ? -9.281 33.969 3.902 1 65.75 37 ARG B N 1
ATOM 1562 C CA . ARG B 1 37 ? -8.203 33.938 2.924 1 65.75 37 ARG B CA 1
ATOM 1563 C C . ARG B 1 37 ? -6.84 33.906 3.613 1 65.75 37 ARG B C 1
ATOM 1565 O O . ARG B 1 37 ? -5.887 33.312 3.084 1 65.75 37 ARG B O 1
ATOM 1572 N N . LEU B 1 38 ? -6.898 34.438 4.773 1 69.06 38 LEU B N 1
ATOM 1573 C CA . LEU B 1 38 ? -5.637 34.531 5.5 1 69.06 38 LEU B CA 1
ATOM 1574 C C . LEU B 1 38 ? -5.414 33.281 6.355 1 69.06 38 LEU B C 1
ATOM 1576 O O . LEU B 1 38 ? -4.352 33.094 6.953 1 69.06 38 LEU B O 1
ATOM 1580 N N . SER B 1 39 ? -6.418 32.469 6.141 1 83.75 39 SER B N 1
ATOM 1581 C CA . SER B 1 39 ? -6.316 31.266 6.973 1 83.75 39 SER B CA 1
ATOM 1582 C C . SER B 1 39 ? -5.25 30.312 6.445 1 83.75 39 SER B C 1
ATOM 1584 O O . SER B 1 39 ? -5.031 30.234 5.234 1 83.75 39 SER B O 1
ATOM 1586 N N . THR B 1 40 ? -4.496 29.766 7.289 1 89.94 40 THR B N 1
ATOM 1587 C CA . THR B 1 40 ? -3.4 28.859 6.949 1 89.94 40 THR B CA 1
ATOM 1588 C C . THR B 1 40 ? -3.906 27.672 6.133 1 89.94 40 THR B C 1
ATOM 1590 O O . THR B 1 40 ? -3.234 27.219 5.203 1 89.94 40 THR B O 1
ATOM 1593 N N . ILE B 1 41 ? -5.141 27.25 6.395 1 92.5 41 ILE B N 1
ATOM 1594 C CA . ILE B 1 41 ? -5.668 26.078 5.695 1 92.5 41 ILE B CA 1
ATOM 1595 C C . ILE B 1 41 ? -5.941 26.438 4.234 1 92.5 41 ILE B C 1
ATOM 1597 O O . ILE B 1 41 ? -5.754 25.594 3.344 1 92.5 41 ILE B O 1
ATOM 1601 N N . HIS B 1 42 ? -6.363 27.578 3.971 1 91.62 42 HIS B N 1
ATOM 1602 C CA . HIS B 1 42 ? -6.637 28 2.598 1 91.62 42 HIS B CA 1
ATOM 1603 C C . HIS B 1 42 ? -5.348 28.188 1.811 1 91.62 42 HIS B C 1
ATOM 1605 O O . HIS B 1 42 ? -5.309 27.938 0.604 1 91.62 42 HIS B O 1
ATOM 1611 N N . ARG B 1 43 ? -4.371 28.625 2.57 1 92.81 43 ARG B N 1
ATOM 1612 C CA . ARG B 1 43 ? -3.059 28.672 1.938 1 92.81 43 ARG B CA 1
ATOM 1613 C C . ARG B 1 43 ? -2.596 27.281 1.533 1 92.81 43 ARG B C 1
ATOM 1615 O O . ARG B 1 43 ? -2.027 27.094 0.455 1 92.81 43 ARG B O 1
ATOM 1622 N N . ILE B 1 44 ? -2.795 26.281 2.402 1 96.5 44 ILE B N 1
ATOM 1623 C CA . ILE B 1 44 ? -2.428 24.891 2.137 1 96.5 44 ILE B CA 1
ATOM 1624 C C . ILE B 1 44 ? -3.145 24.406 0.881 1 96.5 44 ILE B C 1
ATOM 1626 O O . ILE B 1 44 ? -2.553 23.703 0.052 1 96.5 44 ILE B O 1
ATOM 1630 N N . ASP B 1 45 ? -4.422 24.859 0.681 1 96.44 45 ASP B N 1
ATOM 1631 C CA . ASP B 1 45 ? -5.23 24.422 -0.45 1 96.44 45 ASP B CA 1
ATOM 1632 C C . ASP B 1 45 ? -4.609 24.859 -1.775 1 96.44 45 ASP B C 1
ATOM 1634 O O . ASP B 1 45 ? -4.953 24.328 -2.832 1 96.44 45 ASP B O 1
ATOM 1638 N N . ARG B 1 46 ? -3.67 25.766 -1.729 1 95 46 ARG B N 1
ATOM 1639 C CA . ARG B 1 46 ? -3.074 26.297 -2.949 1 95 46 ARG B CA 1
ATOM 1640 C C . ARG B 1 46 ? -1.675 25.734 -3.168 1 95 46 ARG B C 1
ATOM 1642 O O . ARG B 1 46 ? -1.048 25.984 -4.195 1 95 46 ARG B O 1
ATOM 1649 N N . MET B 1 47 ? -1.216 24.984 -2.232 1 96.12 47 MET B N 1
ATOM 1650 C CA . MET B 1 47 ? 0.112 24.375 -2.328 1 96.12 47 MET B CA 1
ATOM 1651 C C . MET B 1 47 ? 0.096 23.172 -3.26 1 96.12 47 MET B C 1
ATOM 1653 O O . MET B 1 47 ? -0.939 22.531 -3.43 1 96.12 47 MET B O 1
ATOM 1657 N N . ASP B 1 48 ? 1.213 22.938 -3.811 1 95.44 48 ASP B N 1
ATOM 1658 C CA . ASP B 1 48 ? 1.356 21.625 -4.438 1 95.44 48 ASP B CA 1
ATOM 1659 C C . ASP B 1 48 ? 1.794 20.578 -3.422 1 95.44 48 ASP B C 1
ATOM 1661 O O . ASP B 1 48 ? 1.985 20.875 -2.244 1 95.44 48 ASP B O 1
ATOM 1665 N N . GLY B 1 49 ? 1.889 19.281 -3.826 1 94.44 49 GLY B N 1
ATOM 1666 C CA . GLY B 1 49 ? 2.195 18.188 -2.926 1 94.44 49 GLY B CA 1
ATOM 1667 C C . GLY B 1 49 ? 3.486 18.391 -2.154 1 94.44 49 GLY B C 1
ATOM 1668 O O . GLY B 1 49 ? 3.52 18.219 -0.935 1 94.44 49 GLY B O 1
ATOM 1669 N N . ARG B 1 50 ? 4.531 18.766 -2.85 1 92.25 50 ARG B N 1
ATOM 1670 C CA . ARG B 1 50 ? 5.84 18.922 -2.221 1 92.25 50 ARG B CA 1
ATOM 1671 C C . ARG B 1 50 ? 5.84 20.094 -1.238 1 92.25 50 ARG B C 1
ATOM 1673 O O . ARG B 1 50 ? 6.422 20 -0.154 1 92.25 50 ARG B O 1
ATOM 1680 N N . GLU B 1 51 ? 5.27 21.156 -1.617 1 95.44 51 GLU B N 1
ATOM 1681 C CA . GLU B 1 51 ? 5.133 22.297 -0.721 1 95.44 51 GLU B CA 1
ATOM 1682 C C . GLU B 1 51 ? 4.41 21.906 0.566 1 95.44 51 GLU B C 1
ATOM 1684 O O . GLU B 1 51 ? 4.789 22.344 1.654 1 95.44 51 GLU B O 1
ATOM 1689 N N . PHE B 1 52 ? 3.352 21.141 0.365 1 97.81 52 PHE B N 1
ATOM 1690 C CA . PHE B 1 52 ? 2.57 20.703 1.515 1 97.81 52 PHE B CA 1
ATOM 1691 C C . PHE B 1 52 ? 3.416 19.844 2.449 1 97.81 52 PHE B C 1
ATOM 1693 O O . PHE B 1 52 ? 3.375 20.016 3.668 1 97.81 52 PHE B O 1
ATOM 1700 N N . GLU B 1 53 ? 4.203 18.953 1.902 1 96.31 53 GLU B N 1
ATOM 1701 C CA . GLU B 1 53 ? 5.086 18.109 2.695 1 96.31 53 GLU B CA 1
ATOM 1702 C C . GLU B 1 53 ? 6.066 18.938 3.518 1 96.31 53 GLU B C 1
ATOM 1704 O O . GLU B 1 53 ? 6.25 18.688 4.711 1 96.31 53 GLU B O 1
ATOM 1709 N N . LEU B 1 54 ? 6.66 19.875 2.865 1 95.31 54 LEU B N 1
ATOM 1710 C CA . LEU B 1 54 ? 7.637 20.734 3.531 1 95.31 54 LEU B CA 1
ATOM 1711 C C . LEU B 1 54 ? 6.973 21.578 4.602 1 95.31 54 LEU B C 1
ATOM 1713 O O . LEU B 1 54 ? 7.555 21.828 5.66 1 95.31 54 LEU B O 1
ATOM 1717 N N . PHE B 1 55 ? 5.836 22.047 4.266 1 97.5 55 PHE B N 1
ATOM 1718 C CA . PHE B 1 55 ? 5.09 22.828 5.242 1 97.5 55 PHE B CA 1
ATOM 1719 C C . PHE B 1 55 ? 4.797 22 6.492 1 97.5 55 PHE B C 1
ATOM 1721 O O . PHE B 1 55 ? 4.91 22.516 7.609 1 97.5 55 PHE B O 1
ATOM 1728 N N . LEU B 1 56 ? 4.445 20.734 6.305 1 98.44 56 LEU B N 1
ATOM 1729 C CA . LEU B 1 56 ? 4.141 19.859 7.434 1 98.44 56 LEU B CA 1
ATOM 1730 C C . LEU B 1 56 ? 5.379 19.641 8.297 1 98.44 56 LEU B C 1
ATOM 1732 O O . LEU B 1 56 ? 5.273 19.438 9.508 1 98.44 56 LEU B O 1
ATOM 1736 N N . GLU B 1 57 ? 6.555 19.625 7.656 1 98.25 57 GLU B N 1
ATOM 1737 C CA . GLU B 1 57 ? 7.789 19.547 8.43 1 98.25 57 GLU B CA 1
ATOM 1738 C C . GLU B 1 57 ? 7.852 20.672 9.469 1 98.25 57 GLU B C 1
ATOM 1740 O O . GLU B 1 57 ? 8.188 20.422 10.633 1 98.25 57 GLU B O 1
ATOM 1745 N N . GLU B 1 58 ? 7.508 21.891 9.062 1 97.62 58 GLU B N 1
ATOM 1746 C CA . GLU B 1 58 ? 7.504 23.047 9.953 1 97.62 58 GLU B CA 1
ATOM 1747 C C . GLU B 1 58 ? 6.457 22.891 11.055 1 97.62 58 GLU B C 1
ATOM 1749 O O . GLU B 1 58 ? 6.719 23.203 12.219 1 97.62 58 GLU B O 1
ATOM 1754 N N . VAL B 1 59 ? 5.328 22.422 10.688 1 98.25 59 VAL B N 1
ATOM 1755 C CA . VAL B 1 59 ? 4.219 22.266 11.617 1 98.25 59 VAL B CA 1
ATOM 1756 C C . VAL B 1 59 ? 4.586 21.281 12.719 1 98.25 59 VAL B C 1
ATOM 1758 O O . VAL B 1 59 ? 4.453 21.578 13.906 1 98.25 59 VAL B O 1
ATOM 1761 N N . PHE B 1 60 ? 5.074 20.094 12.305 1 98.69 60 PHE B N 1
ATOM 1762 C CA . PHE B 1 60 ? 5.375 19.047 13.273 1 98.69 60 PHE B CA 1
ATOM 1763 C C . PHE B 1 60 ? 6.574 19.438 14.133 1 98.69 60 PHE B C 1
ATOM 1765 O O . PHE B 1 60 ? 6.641 19.094 15.312 1 98.69 60 PHE B O 1
ATOM 1772 N N . THR B 1 61 ? 7.527 20.219 13.547 1 98.5 61 THR B N 1
ATOM 1773 C CA . THR B 1 61 ? 8.625 20.75 14.336 1 98.5 61 THR B CA 1
ATOM 1774 C C . THR B 1 61 ? 8.102 21.672 15.43 1 98.5 61 THR B C 1
ATOM 1776 O O . THR B 1 61 ? 8.492 21.562 16.594 1 98.5 61 THR B O 1
ATOM 1779 N N . ALA B 1 62 ? 7.191 22.531 15.102 1 97.75 62 ALA B N 1
ATOM 1780 C CA . ALA B 1 62 ? 6.594 23.484 16.047 1 97.75 62 ALA B CA 1
ATOM 1781 C C . ALA B 1 62 ? 5.812 22.75 17.125 1 97.75 62 ALA B C 1
ATOM 1783 O O . ALA B 1 62 ? 5.699 23.234 18.25 1 97.75 62 ALA B O 1
ATOM 1784 N N . LEU B 1 63 ? 5.332 21.578 16.812 1 98 63 LEU B N 1
ATOM 1785 C CA . LEU B 1 63 ? 4.543 20.797 17.766 1 98 63 LEU B CA 1
ATOM 1786 C C . LEU B 1 63 ? 5.445 19.984 18.672 1 98 63 LEU B C 1
ATOM 1788 O O . LEU B 1 63 ? 4.961 19.281 19.562 1 98 63 LEU B O 1
ATOM 1792 N N . GLY B 1 64 ? 6.773 20 18.375 1 97.94 64 GLY B N 1
ATOM 1793 C CA . GLY B 1 64 ? 7.719 19.422 19.312 1 97.94 64 GLY B CA 1
ATOM 1794 C C . GLY B 1 64 ? 8.305 18.109 18.828 1 97.94 64 GLY B C 1
ATOM 1795 O O . GLY B 1 64 ? 9.031 17.438 19.562 1 97.94 64 GLY B O 1
ATOM 1796 N N . TYR B 1 65 ? 7.996 17.719 17.578 1 98.75 65 TYR B N 1
ATOM 1797 C CA . TYR B 1 65 ? 8.578 16.5 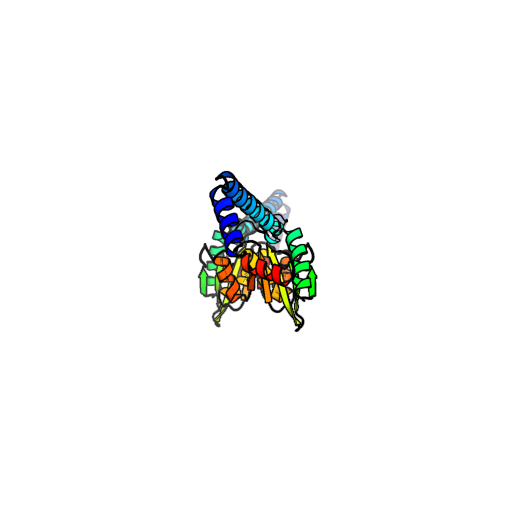17.031 1 98.75 65 TYR B CA 1
ATOM 1798 C C . TYR B 1 65 ? 9.953 16.781 16.438 1 98.75 65 TYR B C 1
ATOM 1800 O O . TYR B 1 65 ? 10.219 17.875 15.93 1 98.75 65 TYR B O 1
ATOM 1808 N N . THR B 1 66 ? 10.805 15.812 16.562 1 98.75 66 THR B N 1
ATOM 1809 C CA . THR B 1 66 ? 11.953 15.773 15.656 1 98.75 66 THR B CA 1
ATOM 1810 C C . THR B 1 66 ? 11.539 15.25 14.281 1 98.75 66 THR B C 1
ATOM 1812 O O . THR B 1 66 ? 10.93 14.18 14.18 1 98.75 66 THR B O 1
ATOM 1815 N N . VAL B 1 67 ? 11.859 15.984 13.281 1 98.75 67 VAL B N 1
ATOM 1816 C CA . VA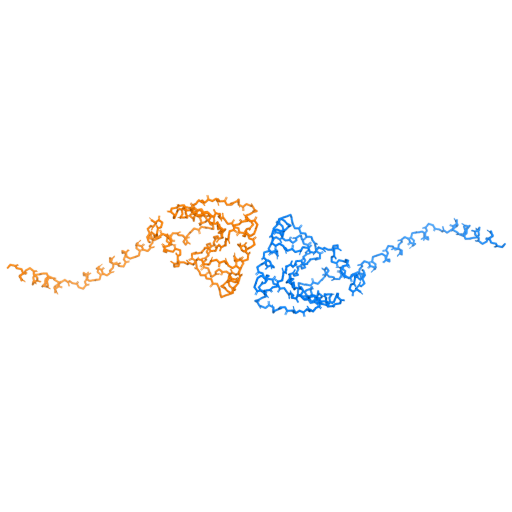L B 1 67 ? 11.328 15.648 11.961 1 98.75 67 VAL B CA 1
ATOM 1817 C C . VAL B 1 67 ? 12.477 15.344 11 1 98.75 67 VAL B C 1
ATOM 1819 O O . VAL B 1 67 ? 13.453 16.094 10.945 1 98.75 67 VAL B O 1
ATOM 1822 N N . THR B 1 68 ? 12.359 14.266 10.336 1 98 68 THR B N 1
ATOM 1823 C CA . THR B 1 68 ? 13.25 13.922 9.234 1 98 68 THR B CA 1
ATOM 1824 C C . THR B 1 68 ? 12.469 13.844 7.922 1 98 68 THR B C 1
ATOM 1826 O O . THR B 1 68 ? 11.445 13.164 7.848 1 98 68 THR B O 1
ATOM 1829 N N . VAL B 1 69 ? 12.945 14.523 6.926 1 96.81 69 VAL B N 1
ATOM 1830 C CA . VAL B 1 69 ? 12.32 14.461 5.609 1 96.81 69 VAL B CA 1
ATOM 1831 C C . VAL B 1 69 ? 12.883 13.281 4.824 1 96.81 69 VAL B C 1
ATOM 1833 O O . VAL B 1 69 ? 14.102 13.094 4.762 1 96.81 69 VAL B O 1
ATOM 1836 N N . THR B 1 70 ? 11.992 12.492 4.281 1 96.25 70 THR B N 1
ATOM 1837 C CA . THR B 1 70 ? 12.461 11.359 3.486 1 96.25 70 THR B CA 1
ATOM 1838 C C . THR B 1 70 ? 12.867 11.812 2.086 1 96.25 70 THR B C 1
ATOM 1840 O O . THR B 1 70 ? 12.438 12.875 1.622 1 96.25 70 THR B O 1
ATOM 1843 N N . PRO B 1 71 ? 13.688 11.047 1.45 1 91.25 71 PRO B N 1
ATOM 1844 C CA . PRO B 1 71 ? 14.133 11.438 0.113 1 91.25 71 PRO B CA 1
ATOM 1845 C C . PRO B 1 71 ? 12.992 11.508 -0.898 1 91.25 71 PRO B C 1
ATOM 1847 O O . PRO B 1 71 ? 11.984 10.805 -0.744 1 91.25 71 PRO B O 1
ATOM 1850 N N . ALA B 1 72 ? 13.203 12.305 -1.834 1 83.31 72 ALA B N 1
ATOM 1851 C CA . ALA B 1 72 ? 12.195 12.492 -2.871 1 83.31 72 ALA B CA 1
ATOM 1852 C C . ALA B 1 72 ? 11.953 11.195 -3.643 1 83.31 72 ALA B C 1
ATOM 1854 O O . ALA B 1 72 ? 10.828 10.906 -4.047 1 83.31 72 ALA B O 1
ATOM 1855 N N . SER B 1 73 ? 13.109 10.516 -3.875 1 83.12 73 SER B N 1
ATOM 1856 C CA . SER B 1 73 ? 13.016 9.219 -4.547 1 83.12 73 SER B CA 1
ATOM 1857 C C . SER B 1 73 ? 13.188 8.07 -3.561 1 83.12 73 SER B C 1
ATOM 1859 O O . SER B 1 73 ? 13.953 8.172 -2.6 1 83.12 73 SER B O 1
ATOM 1861 N N . ARG B 1 74 ? 12.422 7.016 -3.496 1 87.94 74 ARG B N 1
ATOM 1862 C CA . ARG B 1 74 ? 12.492 5.82 -2.662 1 87.94 74 ARG B CA 1
ATOM 1863 C C . ARG B 1 74 ? 12.047 6.121 -1.235 1 87.94 74 ARG B C 1
ATOM 1865 O O . ARG B 1 74 ? 12.734 5.77 -0.276 1 87.94 74 ARG B O 1
ATOM 1872 N N . ASP B 1 75 ? 11.062 6.938 -1.121 1 92.62 75 ASP B N 1
ATOM 1873 C CA . ASP B 1 75 ? 10.523 7.316 0.183 1 92.62 75 ASP B CA 1
ATOM 1874 C C . ASP B 1 75 ? 9.75 6.16 0.812 1 92.62 75 ASP B C 1
ATOM 1876 O O . ASP B 1 75 ? 9.438 6.188 2.006 1 92.62 75 ASP B O 1
ATOM 1880 N N . PHE B 1 76 ? 9.461 5.199 0.091 1 97 76 PHE B N 1
ATOM 1881 C CA . PHE B 1 76 ? 8.805 3.959 0.491 1 97 76 PHE B CA 1
ATOM 1882 C C . PHE B 1 76 ? 7.512 4.25 1.245 1 97 76 PHE B C 1
ATOM 1884 O O . PHE B 1 76 ? 7.184 3.559 2.213 1 97 76 PHE B O 1
ATOM 1891 N N . GLY B 1 77 ? 6.863 5.355 0.854 1 97.56 77 GLY B N 1
ATOM 1892 C CA . GLY B 1 77 ? 5.492 5.562 1.289 1 97.56 77 GLY B CA 1
ATOM 1893 C C . GLY B 1 77 ? 5.367 6.566 2.42 1 97.56 77 GLY B C 1
ATOM 1894 O O . GLY B 1 77 ? 4.266 6.852 2.885 1 97.56 77 GLY B O 1
ATOM 1895 N N . ALA B 1 78 ? 6.508 7.117 2.82 1 98.38 78 ALA B N 1
ATOM 1896 C CA . ALA B 1 78 ? 6.488 8.133 3.873 1 98.38 78 ALA B CA 1
ATOM 1897 C C . ALA B 1 78 ? 7.215 9.398 3.426 1 98.38 78 ALA B C 1
ATOM 1899 O O . ALA B 1 78 ? 8.328 9.328 2.895 1 98.38 78 ALA B O 1
ATOM 1900 N N . ASP B 1 79 ? 6.609 10.5 3.738 1 98.12 79 ASP B N 1
ATOM 1901 C CA . ASP B 1 79 ? 7.215 11.781 3.383 1 98.12 79 ASP B CA 1
ATOM 1902 C C . ASP B 1 79 ? 8.062 12.328 4.527 1 98.12 79 ASP B C 1
ATOM 1904 O O . ASP B 1 79 ? 9.102 12.945 4.297 1 98.12 79 ASP B O 1
ATOM 1908 N N . LEU B 1 80 ? 7.57 12.086 5.723 1 98.69 80 LEU B N 1
ATOM 1909 C CA . LEU B 1 80 ? 8.242 12.539 6.938 1 98.69 80 LEU B CA 1
ATOM 1910 C C . LEU B 1 80 ? 8.352 11.398 7.949 1 98.69 80 LEU B C 1
ATOM 1912 O O . LEU B 1 80 ? 7.488 10.523 8 1 98.69 80 LEU B O 1
ATOM 1916 N N . LEU B 1 81 ? 9.375 11.43 8.711 1 98.81 81 LEU B N 1
ATOM 1917 C CA . LEU B 1 81 ? 9.508 10.625 9.922 1 98.81 81 LEU B CA 1
ATOM 1918 C C . LEU B 1 81 ? 9.539 11.516 11.164 1 98.81 81 LEU B C 1
ATOM 1920 O O . LEU B 1 81 ? 10.328 12.461 11.242 1 98.81 81 LEU B O 1
ATOM 1924 N N . LEU B 1 82 ? 8.648 11.195 12.039 1 98.88 82 LEU B N 1
ATOM 1925 C CA . LEU B 1 82 ? 8.547 11.969 13.273 1 98.88 82 LEU B CA 1
ATOM 1926 C C . LEU B 1 82 ? 9.039 11.156 14.469 1 98.88 82 LEU B C 1
ATOM 1928 O O . LEU B 1 82 ? 8.828 9.945 14.523 1 98.88 82 LEU B O 1
ATOM 1932 N N . GLU B 1 83 ? 9.586 11.875 15.398 1 98.88 83 GLU B N 1
ATOM 1933 C CA . GLU B 1 83 ? 9.891 11.305 16.703 1 98.88 83 GLU B CA 1
ATOM 1934 C C . GLU B 1 83 ? 9.422 12.219 17.828 1 98.88 83 GLU B C 1
ATOM 1936 O O . GLU B 1 83 ? 9.812 13.383 17.891 1 98.88 83 GLU B O 1
ATOM 1941 N N . ALA B 1 84 ? 8.656 11.648 18.594 1 98.56 84 ALA B N 1
ATOM 1942 C CA . ALA B 1 84 ? 8.18 12.391 19.766 1 98.56 84 ALA B CA 1
ATOM 1943 C C . ALA B 1 84 ? 9.242 12.414 20.859 1 98.56 84 ALA B C 1
ATOM 1945 O O . ALA B 1 84 ? 10.25 11.719 20.781 1 98.56 84 ALA B O 1
ATOM 1946 N N . GLU B 1 85 ? 8.977 13.195 21.875 1 97.5 85 GLU B N 1
ATOM 1947 C CA . GLU B 1 85 ? 9.922 13.344 22.969 1 97.5 85 GLU B CA 1
ATOM 1948 C C . GLU B 1 85 ? 10.125 12.016 23.703 1 97.5 85 GLU B C 1
ATOM 1950 O O . GLU B 1 85 ? 11.219 11.727 24.188 1 97.5 85 GLU B O 1
ATOM 1955 N N . ASP B 1 86 ? 9.102 11.273 23.797 1 98 86 ASP B N 1
ATOM 1956 C CA . ASP B 1 86 ? 9.172 10.023 24.562 1 98 86 ASP B CA 1
ATOM 1957 C C . ASP B 1 86 ? 9.758 8.898 23.703 1 98 86 ASP B C 1
ATOM 1959 O O . ASP B 1 86 ? 9.836 7.754 24.156 1 98 86 ASP B O 1
ATOM 1963 N N . GLY B 1 87 ? 10.055 9.156 22.438 1 98.19 87 GLY B N 1
ATOM 1964 C CA . GLY B 1 87 ? 10.703 8.172 21.594 1 98.19 87 GLY B CA 1
ATOM 1965 C C . GLY B 1 87 ? 9.742 7.508 20.625 1 98.19 87 GLY B C 1
ATOM 1966 O O . GLY B 1 87 ? 10.172 6.758 19.734 1 98.19 87 GLY B O 1
ATOM 1967 N N . TRP B 1 88 ? 8.453 7.793 20.812 1 98.62 88 TRP B N 1
ATOM 1968 C CA . TRP B 1 88 ? 7.48 7.262 19.859 1 98.62 88 TRP B CA 1
ATOM 1969 C C . TRP B 1 88 ? 7.727 7.812 18.453 1 98.62 88 TRP B C 1
ATOM 1971 O O . TRP B 1 88 ? 7.871 9.023 18.281 1 98.62 88 TRP B O 1
ATOM 1981 N N . SER B 1 89 ? 7.781 6.902 17.484 1 98.81 89 SER B N 1
ATOM 1982 C CA . SER B 1 89 ? 8.148 7.309 16.125 1 98.81 89 SER B CA 1
ATOM 1983 C C . SER B 1 89 ? 7.016 7.039 15.148 1 98.81 89 SER B C 1
ATOM 1985 O O . SER B 1 89 ? 6.258 6.082 15.312 1 98.81 89 SER B O 1
ATOM 1987 N N . ILE B 1 90 ? 6.914 7.957 14.18 1 98.88 90 ILE B N 1
ATOM 1988 C CA . ILE B 1 90 ? 5.762 7.949 13.281 1 98.88 90 ILE B CA 1
ATOM 1989 C C . ILE B 1 90 ? 6.219 8.188 11.844 1 98.88 90 ILE B C 1
ATOM 1991 O O . ILE B 1 90 ? 7.043 9.062 11.586 1 98.88 90 ILE B O 1
ATOM 1995 N N . ALA B 1 91 ? 5.77 7.395 10.906 1 98.88 91 ALA B N 1
ATOM 1996 C CA . ALA B 1 91 ? 5.879 7.684 9.477 1 98.88 91 ALA B CA 1
ATOM 1997 C C . ALA B 1 91 ? 4.656 8.453 8.984 1 98.88 91 ALA B C 1
ATOM 1999 O O . ALA B 1 91 ? 3.518 8.055 9.25 1 98.88 91 ALA B O 1
ATOM 2000 N N . VAL B 1 92 ? 4.887 9.523 8.234 1 98.88 92 VAL B N 1
ATOM 2001 C CA . VAL B 1 92 ? 3.783 10.367 7.785 1 98.88 92 VAL B CA 1
ATOM 2002 C C . VAL B 1 92 ? 3.736 10.375 6.258 1 98.88 92 VAL B C 1
ATOM 2004 O O . VAL B 1 92 ? 4.758 10.602 5.602 1 98.88 92 VAL B O 1
ATOM 2007 N N . GLN B 1 93 ? 2.635 10.062 5.723 1 98.56 93 GLN B N 1
ATOM 2008 C CA . GLN B 1 93 ? 2.32 10.352 4.324 1 98.56 93 GLN B CA 1
ATOM 2009 C C . GLN B 1 93 ? 1.433 11.586 4.199 1 98.56 93 GLN B C 1
ATOM 2011 O O . GLN B 1 93 ? 0.328 11.617 4.746 1 98.56 93 GLN B O 1
ATOM 2016 N N . ALA B 1 94 ? 1.898 12.594 3.529 1 98.31 94 ALA B N 1
ATOM 2017 C CA . ALA B 1 94 ? 1.155 13.836 3.32 1 98.31 94 ALA B CA 1
ATOM 2018 C C . ALA B 1 94 ? 0.488 13.844 1.947 1 98.31 94 ALA B C 1
ATOM 2020 O O . ALA B 1 94 ? 1.142 13.609 0.93 1 98.31 94 ALA B O 1
ATOM 2021 N N . LYS B 1 95 ? -0.801 14.07 1.939 1 97.94 95 LYS B N 1
ATOM 2022 C CA . LYS B 1 95 ? -1.55 14.117 0.688 1 97.94 95 LYS B CA 1
ATOM 2023 C C . LYS B 1 95 ? -2.371 15.398 0.585 1 97.94 95 LYS B C 1
ATOM 2025 O O . LYS B 1 95 ? -3.408 15.531 1.237 1 97.94 95 LYS B O 1
ATOM 2030 N N . ARG B 1 96 ? -1.823 16.328 -0.251 1 97.94 96 ARG B N 1
ATOM 2031 C CA . ARG B 1 96 ? -2.645 17.469 -0.609 1 97.94 96 ARG B CA 1
ATOM 2032 C C . ARG B 1 96 ? -3.604 17.125 -1.744 1 97.94 96 ARG B C 1
ATOM 2034 O O . ARG B 1 96 ? -3.17 16.812 -2.854 1 97.94 96 ARG B O 1
ATOM 2041 N N . TYR B 1 97 ? -4.855 17.203 -1.45 1 95.38 97 TYR B N 1
ATOM 2042 C CA . TYR B 1 97 ? -5.82 16.703 -2.424 1 95.38 97 TYR B CA 1
ATOM 2043 C C . TYR B 1 97 ? -7.09 17.547 -2.412 1 95.38 97 TYR B C 1
ATOM 2045 O O . TYR B 1 97 ? -7.465 18.109 -1.377 1 95.38 97 TYR B O 1
ATOM 2053 N N . GLU B 1 98 ? -7.637 17.656 -3.535 1 95.69 98 GLU B N 1
ATOM 2054 C CA . GLU B 1 98 ? -8.914 18.375 -3.641 1 95.69 98 GLU B CA 1
ATOM 2055 C C . GLU B 1 98 ? -10.086 17.438 -3.33 1 95.69 98 GLU B C 1
ATOM 2057 O O . GLU B 1 98 ? -11.062 17.859 -2.711 1 95.69 98 GLU B O 1
ATOM 2062 N N . LYS B 1 99 ? -9.969 16.172 -3.736 1 96.81 99 LYS B N 1
ATOM 2063 C CA . LYS B 1 99 ? -11.008 15.172 -3.469 1 96.81 99 LYS B CA 1
ATOM 2064 C C . LYS B 1 99 ? -10.641 14.305 -2.268 1 96.81 99 LYS B C 1
ATOM 2066 O O . LYS B 1 99 ? -9.656 14.578 -1.576 1 96.81 99 LYS B O 1
ATOM 2071 N N . ALA B 1 100 ? -11.531 13.414 -1.955 1 98.44 100 ALA B N 1
ATOM 2072 C CA . ALA B 1 100 ? -11.258 12.508 -0.84 1 98.44 100 ALA B CA 1
ATOM 2073 C C . ALA B 1 100 ? -10.055 11.617 -1.132 1 98.44 100 ALA B C 1
ATOM 2075 O O . ALA B 1 100 ? -9.891 11.133 -2.254 1 98.44 100 ALA B O 1
ATOM 2076 N N . VAL B 1 101 ? -9.219 11.445 -0.096 1 98.62 101 VAL B N 1
ATOM 2077 C CA . VAL B 1 101 ? -8.039 10.594 -0.191 1 98.62 101 VAL B CA 1
ATOM 2078 C C . VAL B 1 101 ? -8.438 9.125 -0.033 1 98.62 101 VAL B C 1
ATOM 2080 O O . VAL B 1 101 ? -9.211 8.781 0.867 1 98.62 101 VAL B O 1
ATOM 2083 N N . GLY B 1 102 ? -7.934 8.266 -0.818 1 97.62 102 GLY B N 1
ATOM 2084 C CA . GLY B 1 102 ? -8.328 6.867 -0.851 1 97.62 102 GLY B CA 1
ATOM 2085 C C . GLY B 1 102 ? -7.363 5.961 -0.107 1 97.62 102 GLY B C 1
ATOM 2086 O O . GLY B 1 102 ? -6.469 6.438 0.593 1 97.62 102 GLY B O 1
ATOM 2087 N N . LEU B 1 103 ? -7.582 4.648 -0.269 1 97.12 103 LEU B N 1
ATOM 2088 C CA . LEU B 1 103 ? -6.895 3.666 0.562 1 97.12 103 LEU B CA 1
ATOM 2089 C C . LEU B 1 103 ? -5.43 3.547 0.158 1 97.12 103 LEU B C 1
ATOM 2091 O O . LEU B 1 103 ? -4.621 2.977 0.896 1 97.12 103 LEU B O 1
ATOM 2095 N N . GLU B 1 104 ? -5.035 4.133 -1.07 1 97.94 104 GLU B N 1
ATOM 2096 C CA . GLU B 1 104 ? -3.65 4.055 -1.523 1 97.94 104 GLU B CA 1
ATOM 2097 C C . GLU B 1 104 ? -2.707 4.727 -0.533 1 97.94 104 GLU B C 1
ATOM 2099 O O . GLU B 1 104 ? -1.622 4.211 -0.251 1 97.94 104 GLU B O 1
ATOM 2104 N N . ALA B 1 105 ? -3.115 5.797 -0.005 1 98.44 105 ALA B N 1
ATOM 2105 C CA . ALA B 1 105 ? -2.287 6.512 0.962 1 98.44 105 ALA B CA 1
ATOM 2106 C C . ALA B 1 105 ? -2.074 5.68 2.223 1 98.44 105 ALA B C 1
ATOM 2108 O O . ALA B 1 105 ? -0.986 5.691 2.805 1 98.44 105 ALA B O 1
ATOM 2109 N N . VAL B 1 106 ? -3.119 4.988 2.57 1 98.88 106 VAL B N 1
ATOM 2110 C CA . VAL B 1 106 ? -3.043 4.117 3.738 1 98.88 106 V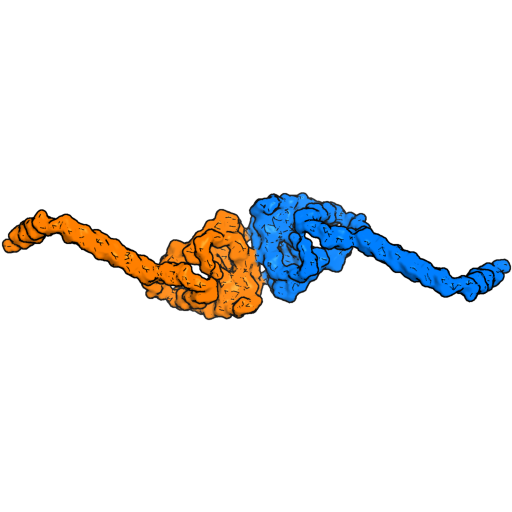AL B CA 1
ATOM 2111 C C . VAL B 1 106 ? -2.098 2.953 3.453 1 98.88 106 VAL B C 1
ATOM 2113 O O . VAL B 1 106 ? -1.258 2.609 4.289 1 98.88 106 VAL B O 1
ATOM 2116 N N . GLN B 1 107 ? -2.211 2.41 2.279 1 98.81 107 GLN B N 1
ATOM 2117 C CA . GLN B 1 107 ? -1.333 1.314 1.883 1 98.81 107 GLN B CA 1
ATOM 2118 C C . GLN B 1 107 ? 0.131 1.744 1.907 1 98.81 107 GLN B C 1
ATOM 2120 O O . GLN B 1 107 ? 0.989 1.017 2.412 1 98.81 107 GLN B O 1
ATOM 2125 N N . GLN B 1 108 ? 0.363 2.916 1.381 1 98.56 108 GLN B N 1
ATOM 2126 C CA . GLN B 1 108 ? 1.725 3.434 1.307 1 98.56 108 GLN B CA 1
ATOM 2127 C C . GLN B 1 108 ? 2.338 3.568 2.697 1 98.56 108 GLN B C 1
ATOM 2129 O O . GLN B 1 108 ? 3.391 2.99 2.977 1 98.56 108 GLN B O 1
ATOM 2134 N N . VAL B 1 109 ? 1.65 4.172 3.604 1 98.88 109 VAL B N 1
ATOM 2135 C CA . VAL B 1 109 ? 2.262 4.457 4.898 1 98.88 109 VAL B CA 1
ATOM 2136 C C . VAL B 1 109 ? 2.287 3.188 5.746 1 98.88 109 VAL B C 1
ATOM 2138 O O . VAL B 1 109 ? 3.211 2.98 6.535 1 98.88 109 VAL B O 1
ATOM 2141 N N . ALA B 1 110 ? 1.302 2.326 5.586 1 98.88 110 ALA B N 1
ATOM 2142 C CA . ALA B 1 110 ? 1.294 1.068 6.324 1 98.88 110 ALA B CA 1
ATOM 2143 C C . ALA B 1 110 ? 2.553 0.254 6.035 1 98.88 110 ALA B C 1
ATOM 2145 O O . ALA B 1 110 ? 3.158 -0.309 6.949 1 98.88 110 ALA B O 1
ATOM 2146 N N . ALA B 1 111 ? 2.928 0.218 4.797 1 98.81 111 ALA B N 1
ATOM 2147 C CA . ALA B 1 111 ? 4.113 -0.544 4.406 1 98.81 111 ALA B CA 1
ATOM 2148 C C . ALA B 1 111 ? 5.391 0.172 4.836 1 98.81 111 ALA B C 1
ATOM 2150 O O . ALA B 1 111 ? 6.441 -0.456 4.984 1 98.81 111 ALA B O 1
ATOM 2151 N N . SER B 1 112 ? 5.305 1.475 5.008 1 98.69 112 SER B N 1
ATOM 2152 C CA . SER B 1 112 ? 6.484 2.248 5.379 1 98.69 112 SER B CA 1
ATOM 2153 C C . SER B 1 112 ? 6.848 2.029 6.844 1 98.69 112 SER B C 1
ATOM 2155 O O . SER B 1 112 ? 8.016 2.162 7.227 1 98.69 112 SER B O 1
ATOM 2157 N N . VAL B 1 113 ? 5.902 1.681 7.684 1 98.81 113 VAL B N 1
ATOM 2158 C CA . VAL B 1 113 ? 6.098 1.566 9.125 1 98.81 113 VAL B CA 1
ATOM 2159 C C . VAL B 1 113 ? 7.137 0.488 9.422 1 98.81 113 VAL B C 1
ATOM 2161 O O . VAL B 1 113 ? 8.172 0.765 10.039 1 98.81 113 VAL B O 1
ATOM 2164 N N . PRO B 1 114 ? 6.895 -0.713 8.961 1 98.62 114 PRO B N 1
ATOM 2165 C CA . PRO B 1 114 ? 7.945 -1.698 9.219 1 98.62 114 PRO B CA 1
ATOM 2166 C C . PRO B 1 114 ? 9.234 -1.398 8.453 1 98.62 114 PRO B C 1
ATOM 2168 O O . PRO B 1 114 ? 10.328 -1.732 8.922 1 98.62 114 PRO B O 1
ATOM 2171 N N . TYR B 1 115 ? 9.156 -0.785 7.328 1 98.62 115 TYR B N 1
ATOM 2172 C CA . TYR B 1 115 ? 10.352 -0.469 6.555 1 98.62 115 TYR B CA 1
ATOM 2173 C C . TYR B 1 115 ? 11.273 0.466 7.328 1 98.62 115 TYR B C 1
ATOM 2175 O O . TYR B 1 115 ? 12.477 0.226 7.418 1 98.62 115 TYR B O 1
ATOM 2183 N N . TYR B 1 116 ? 10.672 1.484 7.934 1 98.5 116 TYR B N 1
ATOM 2184 C CA . TYR B 1 116 ? 11.469 2.475 8.648 1 98.5 116 TYR B CA 1
ATOM 2185 C C . TYR B 1 116 ? 11.648 2.078 10.109 1 98.5 116 TYR B C 1
ATOM 2187 O O . TYR B 1 116 ? 12.383 2.73 10.859 1 98.5 116 TYR B O 1
ATOM 2195 N N . GLY B 1 117 ? 10.953 1.023 10.5 1 98.5 117 GLY B N 1
ATOM 2196 C CA . GLY B 1 117 ? 11.062 0.562 11.875 1 98.5 117 GLY B CA 1
ATOM 2197 C C . GLY B 1 117 ? 10.453 1.525 12.875 1 98.5 117 GLY B C 1
ATOM 2198 O O . GLY B 1 117 ? 11.008 1.733 13.953 1 98.5 117 GLY B O 1
ATOM 2199 N N . VAL B 1 118 ? 9.414 2.221 12.5 1 98.62 118 VAL B N 1
ATOM 2200 C CA . VAL B 1 118 ? 8.758 3.176 13.391 1 98.62 118 VAL B CA 1
ATOM 2201 C C . VAL B 1 118 ? 7.52 2.535 14.016 1 98.62 118 VAL B C 1
ATOM 2203 O O . VAL B 1 118 ? 7.156 1.407 13.672 1 98.62 118 VAL B O 1
ATOM 2206 N N . ASN B 1 119 ? 6.871 3.264 14.898 1 98.56 119 ASN B N 1
ATOM 2207 C CA . ASN B 1 119 ? 5.832 2.67 15.734 1 98.56 119 ASN B CA 1
ATOM 2208 C C . ASN B 1 119 ? 4.465 2.738 15.055 1 98.56 119 ASN B C 1
ATOM 2210 O O . ASN B 1 119 ? 3.619 1.866 15.266 1 98.56 119 ASN B O 1
ATOM 2214 N N . GLU B 1 120 ? 4.246 3.826 14.289 1 98.12 120 GLU B N 1
ATOM 2215 C CA . GLU B 1 120 ? 2.926 3.945 13.672 1 98.12 120 GLU B CA 1
ATOM 2216 C C . GLU B 1 120 ? 2.98 4.801 12.414 1 98.12 120 GLU B C 1
ATOM 2218 O O . GLU B 1 120 ? 4.012 5.402 12.109 1 98.12 120 GLU B O 1
ATOM 2223 N N . GLY B 1 121 ? 1.856 4.793 11.609 1 98.88 121 GLY B N 1
ATOM 2224 C CA . GLY B 1 121 ? 1.721 5.578 10.398 1 98.88 121 GLY B CA 1
ATOM 2225 C C . GLY B 1 121 ? 0.603 6.602 10.461 1 98.88 121 GLY B C 1
ATOM 2226 O O . GLY B 1 121 ? -0.437 6.352 11.078 1 98.88 121 GLY B O 1
ATOM 2227 N N . TRP B 1 122 ? 0.827 7.754 9.875 1 98.94 122 TRP B N 1
ATOM 2228 C CA . TRP B 1 122 ? -0.193 8.789 9.727 1 98.94 122 TRP B CA 1
ATOM 2229 C C . TRP B 1 122 ? -0.381 9.164 8.258 1 98.94 122 TRP B C 1
ATOM 2231 O O . TRP B 1 122 ? 0.59 9.234 7.504 1 98.94 122 TRP B O 1
ATOM 2241 N N . VAL B 1 123 ? -1.557 9.398 7.902 1 98.94 123 VAL B N 1
ATOM 2242 C CA . VAL B 1 123 ? -1.843 10.125 6.672 1 98.94 123 VAL B CA 1
ATOM 2243 C C . VAL B 1 123 ? -2.449 11.484 7 1 98.94 123 VAL B C 1
ATOM 2245 O O . VAL B 1 123 ? -3.412 11.57 7.766 1 98.94 123 VAL B O 1
ATOM 2248 N N . VAL B 1 124 ? -1.851 12.5 6.453 1 98.94 124 VAL B N 1
ATOM 2249 C CA . VAL B 1 124 ? -2.32 13.859 6.703 1 98.94 124 VAL B CA 1
ATOM 2250 C C . VAL B 1 124 ? -2.811 14.484 5.402 1 98.94 124 VAL B C 1
ATOM 2252 O O . VAL B 1 124 ? -2.113 14.445 4.383 1 98.94 124 VAL B O 1
ATOM 2255 N N . THR B 1 125 ? -3.979 15.016 5.445 1 98.88 125 THR B N 1
ATOM 2256 C CA . THR B 1 125 ? -4.508 15.656 4.246 1 98.88 125 THR B CA 1
ATOM 2257 C C . THR B 1 125 ? -5.262 16.938 4.602 1 98.88 125 THR B C 1
ATOM 2259 O O . THR B 1 125 ? -5.691 17.109 5.742 1 98.88 125 THR B O 1
ATOM 2262 N N . ASN B 1 126 ? -5.328 17.844 3.645 1 98.25 126 ASN B N 1
ATOM 2263 C CA . ASN B 1 126 ? -6.18 19.031 3.744 1 98.25 126 ASN B CA 1
ATOM 2264 C C . ASN B 1 126 ? -7.617 18.719 3.352 1 98.25 126 ASN B C 1
ATOM 2266 O O . ASN B 1 126 ? -8.461 19.609 3.297 1 98.25 126 ASN B O 1
ATOM 2270 N N . SER B 1 127 ? -7.887 17.453 3.012 1 98.25 127 SER B N 1
ATOM 2271 C CA . SER B 1 127 ? -9.18 17.016 2.506 1 98.25 127 SER B CA 1
ATOM 2272 C C . SER B 1 127 ? -9.82 15.992 3.443 1 98.25 127 SER B C 1
ATOM 2274 O O . SER B 1 127 ? -9.758 16.141 4.664 1 98.25 127 SER B O 1
ATOM 2276 N N . SER B 1 128 ? -10.562 15.141 2.879 1 98.56 128 SER B N 1
ATOM 2277 C CA . SER B 1 128 ? -11.219 14.062 3.607 1 98.56 128 SER B CA 1
ATOM 2278 C C . SER B 1 128 ? -10.75 12.695 3.123 1 98.56 128 SER B C 1
ATOM 2280 O O . SER B 1 128 ? -9.812 12.602 2.328 1 98.56 128 SER B O 1
ATOM 2282 N N . TYR B 1 129 ? -11.391 11.656 3.721 1 98.81 129 TYR B N 1
ATOM 2283 C CA . TYR B 1 129 ? -11.031 10.297 3.348 1 98.81 129 TYR B CA 1
ATOM 2284 C C . TYR B 1 129 ? -12.25 9.523 2.854 1 98.81 129 TYR B C 1
ATOM 2286 O O . TYR B 1 129 ? -13.375 9.812 3.254 1 98.81 129 TYR B O 1
ATOM 2294 N N . THR B 1 130 ? -11.977 8.594 1.977 1 98.38 130 THR B N 1
ATOM 2295 C CA . THR B 1 130 ? -13.031 7.672 1.575 1 98.38 130 THR B CA 1
ATOM 2296 C C . THR B 1 130 ? -13.328 6.68 2.693 1 98.38 130 THR B C 1
ATOM 2298 O O . THR B 1 130 ? -12.516 6.496 3.604 1 98.38 130 THR B O 1
ATOM 2301 N N . ASP B 1 131 ? -14.484 6.039 2.57 1 97.75 131 ASP B N 1
ATOM 2302 C CA . ASP B 1 131 ? -14.852 5.008 3.535 1 97.75 131 ASP B CA 1
ATOM 2303 C C . ASP B 1 131 ? -13.844 3.859 3.516 1 97.75 131 ASP B C 1
ATOM 2305 O O . ASP B 1 131 ? -13.5 3.312 4.562 1 97.75 131 ASP B O 1
ATOM 2309 N N . SER B 1 132 ? -13.414 3.488 2.361 1 97.62 132 SER B N 1
ATOM 2310 C CA . SER B 1 132 ? -12.461 2.393 2.223 1 97.62 132 SER B CA 1
ATOM 2311 C C . SER B 1 132 ? -11.133 2.73 2.895 1 97.62 132 SER B C 1
ATOM 2313 O O . SER B 1 132 ? -10.461 1.847 3.426 1 97.62 132 SER B O 1
ATOM 2315 N N . ALA B 1 133 ? -10.75 3.969 2.867 1 98.62 133 ALA B N 1
ATOM 2316 C CA . ALA B 1 133 ? -9.531 4.391 3.557 1 98.62 133 ALA B CA 1
ATOM 2317 C C . ALA B 1 133 ? -9.656 4.176 5.062 1 98.62 133 ALA B C 1
ATOM 2319 O O . ALA B 1 133 ? -8.734 3.646 5.691 1 98.62 133 ALA B O 1
ATOM 2320 N N . TYR B 1 134 ? -10.766 4.559 5.605 1 98.69 134 TYR B N 1
ATOM 2321 C CA . TYR B 1 134 ? -11.008 4.352 7.027 1 98.69 134 TYR B CA 1
ATOM 2322 C C . TYR B 1 134 ? -11 2.865 7.371 1 98.69 134 TYR B C 1
ATOM 2324 O O . TYR B 1 134 ? -10.406 2.457 8.375 1 98.69 134 TYR B O 1
ATOM 2332 N N . GLU B 1 135 ? -11.648 2.117 6.586 1 98.19 135 GLU B N 1
ATOM 2333 C CA . GLU B 1 135 ? -11.766 0.681 6.812 1 98.19 135 GLU B CA 1
ATOM 2334 C C . GLU B 1 135 ? -10.398 0.012 6.836 1 98.19 135 GLU B C 1
ATOM 2336 O O . GLU B 1 135 ? -10.156 -0.893 7.637 1 98.19 135 GLU B O 1
ATOM 2341 N N . LEU B 1 136 ? -9.57 0.466 5.973 1 98.62 136 LEU B N 1
ATOM 2342 C CA . LEU B 1 136 ? -8.242 -0.139 5.859 1 98.62 136 LEU B CA 1
ATOM 2343 C C . LEU B 1 136 ? -7.312 0.384 6.949 1 98.62 136 LEU B C 1
ATOM 2345 O O . LEU B 1 136 ? -6.426 -0.338 7.414 1 98.62 136 LEU B O 1
ATOM 2349 N N . ALA B 1 137 ? -7.508 1.574 7.371 1 98.88 137 ALA B N 1
ATOM 2350 C CA . ALA B 1 137 ? -6.598 2.23 8.305 1 98.88 137 ALA B CA 1
ATOM 2351 C C . ALA B 1 137 ? -6.652 1.569 9.68 1 98.88 137 ALA B C 1
ATOM 2353 O O . ALA B 1 137 ? -5.621 1.387 10.328 1 98.88 137 ALA B O 1
ATOM 2354 N N . GLU B 1 138 ? -7.758 1.195 10.07 1 98.19 138 GLU B N 1
ATOM 2355 C CA . GLU B 1 138 ? -7.98 0.731 11.438 1 98.19 138 GLU B CA 1
ATOM 2356 C C . GLU B 1 138 ? -7.16 -0.521 11.727 1 98.19 138 GLU B C 1
ATOM 2358 O O . GLU B 1 138 ? -6.305 -0.515 12.617 1 98.19 138 GLU B O 1
ATOM 2363 N N . PRO B 1 139 ? -7.273 -1.572 10.953 1 98.25 139 PRO B N 1
ATOM 2364 C CA . PRO B 1 139 ? -6.484 -2.768 11.258 1 98.25 139 PRO B CA 1
ATOM 2365 C C . PRO B 1 139 ? -4.988 -2.561 11.031 1 98.25 139 PRO B C 1
ATOM 2367 O O . PRO B 1 139 ? -4.172 -3.334 11.539 1 98.25 139 PRO B O 1
ATOM 2370 N N . ASN B 1 140 ? -4.602 -1.567 10.273 1 98.62 140 ASN B N 1
ATOM 2371 C CA . ASN B 1 140 ? -3.195 -1.289 10.008 1 98.62 140 ASN B CA 1
ATOM 2372 C C . ASN B 1 140 ? -2.619 -0.296 11.008 1 98.62 140 ASN B C 1
ATOM 2374 O O . ASN B 1 140 ? -1.457 0.098 10.906 1 98.62 140 ASN B O 1
ATOM 2378 N N . GLN B 1 141 ? -3.5 0.214 11.875 1 97.75 141 GLN B N 1
ATOM 2379 C CA . GLN B 1 141 ? -3.102 1.168 12.906 1 97.75 141 GLN B CA 1
ATOM 2380 C C . GLN B 1 141 ? -2.512 2.432 12.281 1 97.75 141 GLN B C 1
ATOM 2382 O O . GLN B 1 141 ? -1.457 2.906 12.711 1 97.75 141 GLN B O 1
ATOM 2387 N N . VAL B 1 142 ? -3.141 2.848 11.273 1 98.88 142 VAL B N 1
ATOM 2388 C CA . VAL B 1 142 ? -2.789 4.109 10.625 1 98.88 142 VAL B CA 1
ATOM 2389 C C . VAL B 1 142 ? -3.75 5.207 11.078 1 98.88 142 VAL B C 1
ATOM 2391 O O . VAL B 1 142 ? -4.969 5.027 11.039 1 98.88 142 VAL B O 1
ATOM 2394 N N . ARG B 1 143 ? -3.191 6.25 11.531 1 98.94 143 ARG B N 1
ATOM 2395 C CA . ARG B 1 143 ? -4.008 7.395 11.922 1 98.94 143 ARG B CA 1
ATOM 2396 C C . ARG B 1 143 ? -4.285 8.305 10.734 1 98.94 143 ARG B C 1
ATOM 2398 O O . ARG B 1 143 ? -3.361 8.688 10.008 1 98.94 143 ARG B O 1
ATOM 2405 N N . LEU B 1 144 ? -5.57 8.617 10.539 1 98.94 144 LEU B N 1
ATOM 2406 C CA . LEU B 1 144 ? -5.969 9.508 9.453 1 98.94 144 LEU B CA 1
ATOM 2407 C C . LEU B 1 144 ? -6.277 10.906 9.984 1 98.94 144 LEU B C 1
ATOM 2409 O O . LEU B 1 144 ? -7.219 11.086 10.758 1 98.94 144 LEU B O 1
ATOM 2413 N N . ILE B 1 145 ? -5.457 11.859 9.578 1 98.88 145 ILE B N 1
ATOM 2414 C CA . ILE B 1 145 ? -5.637 13.25 9.969 1 98.88 145 ILE B CA 1
ATOM 2415 C C . ILE B 1 145 ? -6.227 14.047 8.805 1 98.88 145 ILE B C 1
ATOM 2417 O O . ILE B 1 145 ? -5.535 14.328 7.828 1 98.88 145 ILE B O 1
ATOM 2421 N N . ALA B 1 146 ? -7.453 14.422 8.969 1 98.69 146 ALA B N 1
ATOM 2422 C CA . ALA B 1 146 ? -8.164 15.148 7.926 1 98.69 146 ALA B CA 1
ATOM 2423 C C . ALA B 1 146 ? -8.156 16.656 8.203 1 98.69 146 ALA B C 1
ATOM 2425 O O . ALA B 1 146 ? -7.477 17.109 9.125 1 98.69 146 ALA B O 1
ATOM 2426 N N . ARG B 1 147 ? -8.852 17.344 7.422 1 98.06 147 ARG B N 1
ATOM 2427 C CA . ARG B 1 147 ? -8.805 18.797 7.352 1 98.06 147 ARG B CA 1
ATOM 2428 C C . ARG B 1 147 ? -9.047 19.422 8.719 1 98.06 147 ARG B C 1
ATOM 2430 O O . ARG B 1 147 ? -8.281 20.281 9.172 1 98.06 147 ARG B O 1
ATOM 2437 N N . THR B 1 148 ? -10.094 19.016 9.445 1 97.56 148 THR B N 1
ATOM 2438 C CA . THR B 1 148 ? -10.477 19.641 10.703 1 97.56 148 THR B CA 1
ATOM 2439 C C . THR B 1 148 ? -9.398 19.422 11.766 1 97.56 148 THR B C 1
ATOM 2441 O O . THR B 1 148 ? -9.016 20.359 12.469 1 97.56 148 THR B O 1
ATOM 2444 N N . GLU B 1 149 ? -8.984 18.219 11.852 1 98.19 149 GLU B N 1
ATOM 2445 C CA . GLU B 1 149 ? -7.93 17.922 12.812 1 98.19 149 GLU B CA 1
ATOM 2446 C C . GLU B 1 149 ? -6.629 18.625 12.43 1 98.19 149 GLU B C 1
ATOM 2448 O O . GLU B 1 149 ? -5.891 19.094 13.305 1 98.19 149 GLU B O 1
ATOM 2453 N N . LEU B 1 150 ? -6.301 18.672 11.133 1 98.12 150 LEU B N 1
ATOM 2454 C CA . LEU B 1 150 ? -5.133 19.422 10.672 1 98.12 150 LEU B CA 1
ATOM 2455 C C . LEU B 1 150 ? -5.215 20.891 11.086 1 98.12 150 LEU B C 1
ATOM 2457 O O . LEU B 1 150 ? -4.23 21.453 11.562 1 98.12 150 LEU B O 1
ATOM 2461 N N . GLU B 1 151 ? -6.375 21.469 10.992 1 96.69 151 GLU B N 1
ATOM 2462 C CA . GLU B 1 151 ? -6.578 22.859 11.398 1 96.69 151 GLU B CA 1
ATOM 2463 C C . GLU B 1 151 ? -6.273 23.047 12.883 1 96.69 151 GLU B C 1
ATOM 2465 O O . GLU B 1 151 ? -5.668 24.047 13.273 1 96.69 151 GLU B O 1
ATOM 2470 N N . GLU B 1 152 ? -6.73 22.125 13.609 1 96.88 152 GLU B N 1
ATOM 2471 C CA . GLU B 1 152 ? -6.461 22.188 15.047 1 96.88 152 GLU B CA 1
ATOM 2472 C C . GLU B 1 152 ? -4.965 22.094 15.328 1 96.88 152 GLU B C 1
ATOM 2474 O O . GLU B 1 152 ? -4.445 22.797 16.203 1 96.88 152 GLU B O 1
ATOM 2479 N N . MET B 1 153 ? -4.297 21.25 14.586 1 97.38 153 MET B N 1
ATOM 2480 C CA . MET B 1 153 ? -2.852 21.109 14.734 1 97.38 153 MET B CA 1
ATOM 2481 C C . MET B 1 153 ? -2.135 22.391 14.352 1 97.38 153 MET B C 1
ATOM 2483 O O . MET B 1 153 ? -1.16 22.781 15 1 97.38 153 MET B O 1
ATOM 2487 N N . LEU B 1 154 ? -2.613 22.984 13.312 1 96.88 154 LEU B N 1
ATOM 2488 C CA . LEU B 1 154 ? -2.031 24.25 12.867 1 96.88 154 LEU B CA 1
ATOM 2489 C C . LEU B 1 154 ? -2.158 25.312 13.953 1 96.88 154 LEU B C 1
ATOM 2491 O O . LEU B 1 154 ? -1.204 26.047 14.219 1 96.88 154 LEU B O 1
ATOM 2495 N N . LYS B 1 155 ? -3.307 25.359 14.594 1 94.88 155 LYS B N 1
ATOM 2496 C CA . LYS B 1 155 ? -3.521 26.297 15.68 1 94.88 155 LYS B CA 1
ATOM 2497 C C . LYS B 1 155 ? -2.568 26.031 16.844 1 94.88 155 LYS B C 1
ATOM 2499 O O . LYS B 1 155 ? -1.959 26.953 17.391 1 94.88 155 LYS B O 1
ATOM 2504 N N . GLN B 1 156 ? -2.469 24.812 17.172 1 95.81 156 GLN B N 1
ATOM 2505 C CA . GLN B 1 156 ? -1.59 24.422 18.266 1 95.81 156 GLN B CA 1
ATOM 2506 C C . GLN B 1 156 ? -0.137 24.766 17.953 1 95.81 156 GLN B C 1
ATOM 2508 O O . GLN B 1 156 ? 0.631 25.109 18.859 1 95.81 156 GLN B O 1
ATOM 2513 N N . ALA B 1 157 ? 0.247 24.641 16.719 1 95.94 157 ALA B N 1
ATOM 2514 C CA . ALA B 1 157 ? 1.617 24.906 16.281 1 95.94 157 ALA B CA 1
ATOM 2515 C C . ALA B 1 157 ? 1.886 26.406 16.172 1 95.94 157 ALA B C 1
ATOM 2517 O O . ALA B 1 157 ? 3.016 26.828 15.922 1 95.94 157 ALA B O 1
ATOM 2518 N N . GLY B 1 158 ? 0.805 27.219 16.328 1 92.19 158 GLY B N 1
ATOM 2519 C CA . GLY B 1 158 ? 0.966 28.656 16.344 1 92.19 158 GLY B CA 1
ATOM 2520 C C . GLY B 1 158 ? 0.718 29.297 14.992 1 92.19 158 GLY B C 1
ATOM 2521 O O . GLY B 1 158 ? 1.059 30.469 14.781 1 92.19 158 GLY B O 1
ATOM 2522 N N . PHE B 1 159 ? 0.255 28.422 14.102 1 87.12 159 PHE B N 1
ATOM 2523 C CA . PHE B 1 159 ? -0.063 29 12.797 1 87.12 159 PHE B CA 1
ATOM 2524 C C . PHE B 1 159 ? -1.437 29.656 12.812 1 87.12 159 PHE B C 1
ATOM 2526 O O . PHE B 1 159 ? -2.299 29.281 13.617 1 87.12 159 PHE B O 1
ATOM 2533 N N . LYS B 1 160 ? -1.534 30.797 12.195 1 70.75 160 LYS B N 1
ATOM 2534 C CA . LYS B 1 160 ? -2.773 31.562 12.18 1 70.75 160 LYS B CA 1
ATOM 2535 C C . LYS B 1 160 ? -3.916 30.766 11.57 1 70.75 160 LYS B C 1
ATOM 2537 O O . LYS B 1 160 ? -3.697 29.938 10.688 1 70.75 160 LYS B O 1
ATOM 2542 N N . ARG B 1 161 ? -5.172 30.922 12.086 1 66.94 161 ARG B N 1
ATOM 2543 C CA . ARG B 1 161 ? -6.371 30.234 11.625 1 66.94 161 ARG B CA 1
ATOM 2544 C C . ARG B 1 161 ? -6.719 30.641 10.195 1 66.94 161 ARG B C 1
ATOM 2546 O O . ARG B 1 161 ? -6.48 31.781 9.797 1 66.94 161 ARG B O 1
#